Protein AF-A0A3C1HT87-F1 (afdb_monomer_lite)

Foldseek 3Di:
DVVVVVVVVVVVVVVVVVVVVVVVVVVVVVVVQVVVVVVVVVLQVLLQVQLPDLFDDCPPPSNVVSCVVPVVFVKDKDQPQAAFQQVLPDVLLCPQVLNVVQQPPPQFDDPARGGHPPRPDDDDDDDDDDAALAAAGGALLPDDLSRLLSLCVSLVQDPQLSVQQSVCSVVHQDGLVSNCVSSVHDSPDVSVSNHGRYRQWMWIWGHDPQKIKIWIWGFHAPDNHDNRTPGTHTPDIDMDGDDDD

pLDDT: mean 77.19, std 17.02, range [28.03, 96.94]

Structure (mmCIF, N/CA/C/O backbone):
data_AF-A0A3C1HT87-F1
#
_entry.id   AF-A0A3C1HT87-F1
#
loop_
_atom_site.group_PDB
_atom_site.id
_atom_site.type_symbol
_atom_site.label_atom_id
_atom_site.label_alt_id
_atom_site.label_comp_id
_atom_site.label_asym_id
_atom_site.label_entity_id
_atom_site.label_seq_id
_atom_site.pdbx_PDB_ins_code
_atom_site.Cartn_x
_atom_site.Cartn_y
_atom_site.Cartn_z
_atom_site.occupancy
_atom_site.B_iso_or_equiv
_atom_site.auth_seq_id
_atom_site.auth_comp_id
_atom_site.auth_asym_id
_atom_site.auth_atom_id
_atom_site.pdbx_PDB_model_num
ATOM 1 N N . MET A 1 1 ? 52.703 -12.576 -46.301 1.00 71.62 1 MET A N 1
ATOM 2 C CA . MET A 1 1 ? 52.410 -11.214 -45.794 1.00 71.62 1 MET A CA 1
ATOM 3 C C . MET A 1 1 ? 50.943 -10.823 -46.014 1.00 71.62 1 MET A C 1
ATOM 5 O O . MET A 1 1 ? 50.271 -10.542 -45.034 1.00 71.62 1 MET A O 1
ATOM 9 N N . LEU A 1 2 ? 50.405 -10.910 -47.241 1.00 83.19 2 LEU A N 1
ATOM 10 C CA . LEU A 1 2 ? 48.994 -10.588 -47.551 1.00 83.19 2 LEU A CA 1
ATOM 11 C C . LEU A 1 2 ? 47.955 -11.389 -46.738 1.00 83.19 2 LEU A C 1
ATOM 13 O O . LEU A 1 2 ? 46.970 -10.824 -46.276 1.00 83.19 2 LEU A O 1
ATOM 17 N N . PHE A 1 3 ? 48.201 -12.679 -46.496 1.00 82.88 3 PHE A N 1
ATOM 18 C CA . PHE A 1 3 ? 47.308 -13.528 -45.695 1.00 82.88 3 PHE A CA 1
ATOM 19 C C . PHE A 1 3 ? 47.175 -13.051 -44.236 1.00 82.88 3 PHE A C 1
ATOM 21 O O . PHE A 1 3 ? 46.065 -12.915 -43.730 1.00 82.88 3 PHE A O 1
ATOM 28 N N . LEU A 1 4 ? 48.293 -12.699 -43.589 1.00 83.12 4 LEU A N 1
ATOM 29 C CA . LEU A 1 4 ? 48.303 -12.155 -42.224 1.00 83.12 4 LEU A CA 1
ATOM 30 C C . LEU A 1 4 ? 47.582 -10.804 -42.146 1.00 83.12 4 LEU A C 1
ATOM 32 O O . LEU A 1 4 ? 46.818 -10.569 -41.215 1.00 83.12 4 LEU A O 1
ATOM 36 N N . ILE A 1 5 ? 47.765 -9.949 -43.157 1.00 87.38 5 ILE A N 1
ATOM 37 C CA . ILE A 1 5 ? 47.044 -8.674 -43.271 1.00 87.38 5 ILE A CA 1
ATOM 38 C C . ILE A 1 5 ? 45.532 -8.925 -43.396 1.00 87.38 5 ILE A C 1
ATOM 40 O O . ILE A 1 5 ? 44.751 -8.262 -42.720 1.00 87.38 5 ILE A O 1
ATOM 44 N N . SER A 1 6 ? 45.102 -9.921 -44.180 1.00 86.81 6 SER A N 1
ATOM 45 C CA . SER A 1 6 ? 43.676 -10.257 -44.325 1.00 86.81 6 SER A CA 1
ATOM 46 C C . SER A 1 6 ? 43.033 -10.761 -43.026 1.00 86.81 6 SER A C 1
ATOM 48 O O . SER A 1 6 ? 41.895 -10.398 -42.724 1.00 86.81 6 SER A O 1
ATOM 50 N N . ILE A 1 7 ? 43.770 -11.536 -42.220 1.00 88.38 7 ILE A N 1
ATOM 51 C CA . ILE A 1 7 ? 43.308 -12.023 -40.912 1.00 88.38 7 ILE A CA 1
ATOM 52 C C . ILE A 1 7 ? 43.171 -10.857 -39.932 1.00 88.38 7 ILE A C 1
ATOM 54 O O . ILE A 1 7 ? 42.164 -10.768 -39.235 1.00 88.38 7 ILE A O 1
ATOM 58 N N . LEU A 1 8 ? 44.146 -9.943 -39.910 1.00 88.38 8 LEU A N 1
ATOM 59 C CA . LEU A 1 8 ? 44.111 -8.749 -39.061 1.00 88.38 8 LEU A CA 1
ATOM 60 C C . LEU A 1 8 ? 42.962 -7.805 -39.437 1.00 88.38 8 LEU A C 1
ATOM 62 O O . LEU A 1 8 ? 42.271 -7.294 -38.561 1.00 88.38 8 LEU A O 1
ATOM 66 N N . ILE A 1 9 ? 42.711 -7.600 -40.733 1.00 89.25 9 ILE A N 1
ATOM 67 C CA . ILE A 1 9 ? 41.568 -6.799 -41.194 1.00 89.25 9 ILE A CA 1
ATOM 68 C C . ILE A 1 9 ? 40.256 -7.481 -40.794 1.00 89.25 9 ILE A C 1
ATOM 70 O O . ILE A 1 9 ? 39.367 -6.831 -40.247 1.00 89.25 9 ILE A O 1
ATOM 74 N N . SER A 1 10 ? 40.147 -8.796 -40.997 1.00 88.19 10 SER A N 1
ATOM 75 C CA . SER A 1 10 ? 38.944 -9.553 -40.638 1.00 88.19 10 SER A CA 1
ATOM 76 C C . SER A 1 10 ? 38.668 -9.500 -39.134 1.00 88.19 10 SER A C 1
ATOM 78 O O . SER A 1 10 ? 37.534 -9.243 -38.734 1.00 88.19 10 SER A O 1
ATOM 80 N N . SER A 1 11 ? 39.688 -9.669 -38.286 1.00 87.69 11 SER A N 1
ATOM 81 C CA . SER A 1 11 ? 39.533 -9.588 -36.830 1.00 87.69 11 SER A CA 1
ATOM 82 C C . SER A 1 11 ? 39.126 -8.184 -36.370 1.00 87.69 11 SER A C 1
ATOM 84 O O . SER A 1 11 ? 38.213 -8.055 -35.555 1.00 87.69 11 SER A O 1
ATOM 86 N N . LEU A 1 12 ? 39.700 -7.126 -36.951 1.00 88.81 12 LEU A N 1
ATOM 87 C CA . LEU A 1 12 ? 39.294 -5.738 -36.697 1.00 88.81 12 LEU A CA 1
ATOM 88 C C . LEU A 1 12 ? 37.844 -5.467 -37.121 1.00 88.81 12 LEU A C 1
ATOM 90 O O . LEU A 1 12 ? 37.105 -4.791 -36.397 1.00 88.81 12 LEU A O 1
ATOM 94 N N . CYS A 1 13 ? 37.406 -6.019 -38.256 1.00 89.69 13 CYS A N 1
ATOM 95 C CA . CYS A 1 13 ? 36.015 -5.945 -38.697 1.00 89.69 13 CYS A CA 1
ATOM 96 C C . CYS A 1 13 ? 35.073 -6.685 -37.735 1.00 89.69 13 CYS A C 1
ATOM 98 O O . CYS A 1 13 ? 34.031 -6.136 -37.376 1.00 89.69 13 CYS A O 1
ATOM 100 N N . PHE A 1 14 ? 35.445 -7.880 -37.260 1.00 89.38 14 PHE A N 1
ATOM 101 C CA . PHE A 1 14 ? 34.671 -8.629 -36.261 1.00 89.38 14 PHE A CA 1
ATOM 102 C C . PHE A 1 14 ? 34.571 -7.892 -34.924 1.00 89.38 14 PHE A C 1
ATOM 104 O O . PHE A 1 14 ? 33.483 -7.827 -34.345 1.00 89.38 14 PHE A O 1
ATOM 111 N N . ILE A 1 15 ? 35.666 -7.293 -34.446 1.00 90.88 15 ILE A N 1
ATOM 112 C CA . ILE A 1 15 ? 35.672 -6.480 -33.222 1.00 90.88 15 ILE A CA 1
ATOM 113 C C . ILE A 1 15 ? 34.759 -5.267 -33.410 1.00 90.88 15 ILE A C 1
ATOM 115 O O . ILE A 1 15 ? 33.874 -5.031 -32.591 1.00 90.88 15 ILE A O 1
ATOM 119 N N . SER A 1 16 ? 34.900 -4.545 -34.521 1.00 86.94 16 SER A N 1
ATOM 120 C CA . SER A 1 16 ? 34.090 -3.360 -34.825 1.00 86.94 16 SER A CA 1
ATOM 121 C C . SER A 1 16 ? 32.598 -3.691 -34.950 1.00 86.94 16 SER A C 1
ATOM 123 O O . SER A 1 16 ? 31.750 -2.969 -34.419 1.00 86.94 16 SER A O 1
ATOM 125 N N . PHE A 1 17 ? 32.256 -4.810 -35.594 1.00 90.31 17 PHE A N 1
ATOM 126 C CA . PHE A 1 17 ? 30.884 -5.310 -35.674 1.00 90.31 17 PHE A CA 1
ATOM 127 C C . PHE A 1 17 ? 30.334 -5.680 -34.291 1.00 90.31 17 PHE A C 1
ATOM 129 O O . PHE A 1 17 ? 29.221 -5.279 -33.943 1.00 90.31 17 PHE A O 1
ATOM 136 N N . SER A 1 18 ? 31.125 -6.384 -33.480 1.00 88.06 18 SER A N 1
ATOM 137 C CA . SER A 1 18 ? 30.745 -6.788 -32.123 1.00 88.06 18 SER A CA 1
ATOM 138 C C . SER A 1 18 ? 30.529 -5.578 -31.213 1.00 88.06 18 SER A C 1
ATOM 140 O O . SER A 1 18 ? 29.501 -5.499 -30.543 1.00 88.06 18 SER A O 1
ATOM 142 N N . VAL A 1 19 ? 31.421 -4.582 -31.263 1.00 89.19 19 VAL A N 1
ATOM 143 C CA . VAL A 1 19 ? 31.292 -3.311 -30.530 1.00 89.19 19 VAL A CA 1
ATOM 144 C C . VAL A 1 19 ? 30.052 -2.543 -30.983 1.00 89.19 19 VAL A C 1
ATOM 146 O O . VAL A 1 19 ? 29.293 -2.048 -30.152 1.00 89.19 19 VAL A O 1
ATOM 149 N N . ARG A 1 20 ? 29.780 -2.473 -32.293 1.00 88.75 20 ARG A N 1
ATOM 150 C CA . ARG A 1 20 ? 28.564 -1.827 -32.808 1.00 88.75 20 ARG A CA 1
ATOM 151 C C . ARG A 1 20 ? 27.303 -2.534 -32.312 1.00 88.75 20 ARG A C 1
ATOM 153 O O . ARG A 1 20 ? 26.379 -1.862 -31.856 1.00 88.75 20 ARG A O 1
ATOM 160 N N . LYS A 1 21 ? 27.265 -3.868 -32.367 1.00 89.31 21 LYS A N 1
ATOM 161 C CA . LYS A 1 21 ? 26.136 -4.673 -31.879 1.00 89.31 21 LYS A CA 1
ATOM 162 C C . LYS A 1 21 ? 25.933 -4.487 -30.373 1.00 89.31 21 LYS A C 1
ATOM 164 O O . LYS A 1 21 ? 24.800 -4.278 -29.941 1.00 89.31 21 LYS A O 1
ATOM 169 N N . PHE A 1 22 ? 27.017 -4.489 -29.600 1.00 87.00 22 PHE A N 1
ATOM 170 C CA . PHE A 1 22 ? 27.001 -4.213 -28.165 1.00 87.00 22 PHE A CA 1
ATOM 171 C C . PHE A 1 22 ? 26.448 -2.813 -27.869 1.00 87.00 22 PHE A C 1
ATOM 173 O O . PHE A 1 22 ? 25.474 -2.689 -27.135 1.00 87.00 22 PHE A O 1
ATOM 180 N N . ASN A 1 23 ? 26.964 -1.773 -28.529 1.00 86.69 23 ASN A N 1
ATOM 181 C CA . ASN A 1 23 ? 26.499 -0.395 -28.351 1.00 86.69 23 ASN A CA 1
ATOM 182 C C . ASN A 1 23 ? 25.015 -0.218 -28.701 1.00 86.69 23 ASN A C 1
ATOM 184 O O . ASN A 1 23 ? 24.289 0.471 -27.986 1.00 86.69 23 ASN A O 1
ATOM 188 N N . VAL A 1 24 ? 24.542 -0.838 -29.788 1.00 88.44 24 VAL A N 1
ATOM 189 C CA . VAL A 1 24 ? 23.115 -0.822 -30.151 1.00 88.44 24 VAL A CA 1
ATOM 190 C C . VAL A 1 24 ? 22.278 -1.521 -29.081 1.00 88.44 24 VAL A C 1
ATOM 192 O O . VAL A 1 24 ? 21.234 -0.997 -28.698 1.00 88.44 24 VAL A O 1
ATOM 195 N N . SER A 1 25 ? 22.737 -2.666 -28.569 1.00 83.50 25 SER A N 1
ATOM 196 C CA . SER A 1 25 ? 22.072 -3.379 -27.475 1.00 83.50 25 SER A CA 1
ATOM 197 C C . SER A 1 25 ? 21.989 -2.513 -26.214 1.00 83.50 25 SER A C 1
ATOM 199 O O . SER A 1 25 ? 20.894 -2.285 -25.706 1.00 83.50 25 SER A O 1
ATOM 201 N N . CYS A 1 26 ? 23.103 -1.926 -25.767 1.00 83.62 26 CYS A N 1
ATOM 202 C CA . CYS A 1 26 ? 23.136 -1.034 -24.605 1.00 83.62 26 CYS A CA 1
ATOM 203 C C . CYS A 1 26 ? 22.208 0.176 -24.770 1.00 83.62 26 CYS A C 1
ATOM 205 O O . CYS A 1 26 ? 21.475 0.514 -23.842 1.00 83.62 26 CYS A O 1
ATOM 207 N N . LYS A 1 27 ? 22.179 0.801 -25.957 1.00 87.69 27 LYS A N 1
ATOM 208 C CA . LYS A 1 27 ? 21.258 1.912 -26.248 1.00 87.69 27 LYS A CA 1
ATOM 209 C C . LYS A 1 27 ? 19.795 1.484 -26.156 1.00 87.69 27 LYS A C 1
ATOM 211 O O . LYS A 1 27 ? 19.008 2.188 -25.531 1.00 87.69 27 LYS A O 1
ATOM 216 N N . LYS A 1 28 ? 19.438 0.325 -26.722 1.00 84.38 28 LYS A N 1
ATOM 217 C CA . LYS A 1 28 ? 18.078 -0.228 -26.614 1.00 84.38 28 LYS A CA 1
ATOM 218 C C . LYS A 1 28 ? 17.691 -0.491 -25.158 1.00 84.38 28 LYS A C 1
ATOM 220 O O . LYS A 1 28 ? 16.617 -0.076 -24.743 1.00 84.38 28 LYS A O 1
ATOM 225 N N . GLN A 1 29 ? 18.576 -1.109 -24.374 1.00 84.44 29 GLN A N 1
ATOM 226 C CA . GLN A 1 29 ? 18.316 -1.388 -22.957 1.00 84.44 29 GLN A CA 1
ATOM 227 C C . GLN A 1 29 ? 18.151 -0.105 -22.132 1.00 84.44 29 GLN A C 1
ATOM 229 O O . GLN A 1 29 ? 17.247 -0.020 -21.305 1.00 84.44 29 GLN A O 1
ATOM 234 N N . SER A 1 30 ? 19.003 0.897 -22.363 1.00 85.38 30 SER A N 1
ATOM 235 C CA . SER A 1 30 ? 18.906 2.196 -21.689 1.00 85.38 30 SER A CA 1
ATOM 236 C C . SER A 1 30 ? 17.594 2.908 -22.033 1.00 85.38 30 SER A C 1
ATOM 238 O O . SER A 1 30 ? 16.886 3.367 -21.141 1.00 85.38 30 SER A O 1
ATOM 240 N N . SER A 1 31 ? 17.214 2.908 -23.316 1.00 87.06 31 SER A N 1
ATOM 241 C CA . SER A 1 31 ? 15.950 3.489 -23.779 1.00 87.06 31 SER A CA 1
ATOM 242 C C . SER A 1 31 ? 14.728 2.795 -23.171 1.00 87.06 31 SER A C 1
ATOM 244 O O . SER A 1 31 ? 13.788 3.477 -22.772 1.00 87.06 31 SER A O 1
ATOM 246 N N . ALA A 1 32 ? 14.736 1.462 -23.075 1.00 86.69 32 ALA A N 1
ATOM 247 C CA . ALA A 1 32 ? 13.645 0.701 -22.464 1.00 86.69 32 ALA A CA 1
ATOM 248 C C . ALA A 1 32 ? 13.497 1.027 -20.969 1.00 86.69 32 ALA A C 1
ATOM 250 O O . ALA A 1 32 ? 12.398 1.326 -20.506 1.00 86.69 32 ALA A O 1
ATOM 251 N N . LYS A 1 33 ? 14.615 1.065 -20.228 1.00 88.56 33 LYS A N 1
ATOM 252 C CA . LYS A 1 33 ? 14.622 1.462 -18.811 1.00 88.56 33 LYS A CA 1
ATOM 253 C C . LYS A 1 33 ? 14.111 2.888 -18.605 1.00 88.56 33 LYS A C 1
ATOM 255 O O . LYS A 1 33 ? 13.321 3.115 -17.696 1.00 88.56 33 LYS A O 1
ATOM 260 N N . ALA A 1 34 ? 14.543 3.834 -19.440 1.00 89.88 34 ALA A N 1
ATOM 261 C CA . ALA A 1 34 ? 14.099 5.223 -19.359 1.00 89.88 34 ALA A CA 1
ATOM 262 C C . ALA A 1 34 ? 12.590 5.358 -19.621 1.00 89.88 34 ALA A C 1
ATOM 264 O O . ALA A 1 34 ? 11.903 6.047 -18.872 1.00 89.88 34 ALA A O 1
ATOM 265 N N . SER A 1 35 ? 12.069 4.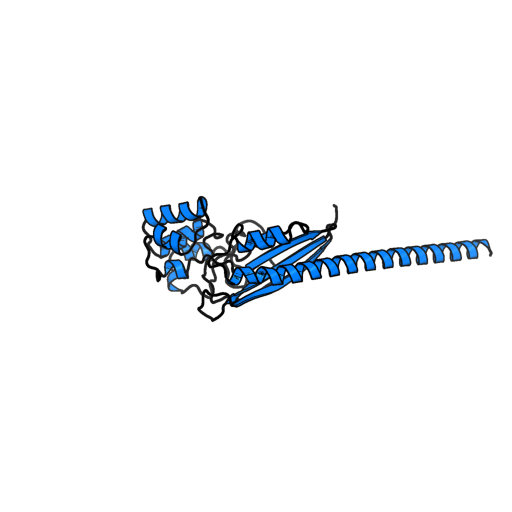651 -20.629 1.00 91.00 35 SER A N 1
ATOM 266 C CA . SER A 1 35 ? 10.635 4.641 -20.936 1.00 91.00 35 SER A CA 1
ATOM 267 C C . SER A 1 35 ? 9.803 4.051 -19.793 1.00 91.00 35 SER A C 1
ATOM 269 O O . SER A 1 35 ? 8.790 4.631 -19.412 1.00 91.00 35 SER A O 1
ATOM 271 N N . LEU A 1 36 ? 10.250 2.946 -19.190 1.00 92.00 36 LEU A N 1
ATOM 272 C CA . LEU A 1 36 ? 9.574 2.357 -18.031 1.00 92.00 36 LEU A CA 1
ATOM 273 C C . LEU A 1 36 ? 9.611 3.255 -16.799 1.00 92.00 36 LEU A C 1
ATOM 275 O O . LEU A 1 36 ? 8.604 3.374 -16.108 1.00 92.00 36 LEU A O 1
ATOM 279 N N . LEU A 1 37 ? 10.741 3.915 -16.538 1.00 92.62 37 LEU A N 1
ATOM 280 C CA . LEU A 1 37 ? 10.841 4.883 -15.448 1.00 92.62 37 LEU A CA 1
ATOM 281 C C . LEU A 1 37 ? 9.870 6.051 -15.651 1.00 92.62 37 LEU A C 1
ATOM 283 O O . LEU A 1 37 ? 9.250 6.505 -14.695 1.00 92.62 37 LEU A O 1
ATOM 287 N N . GLU A 1 38 ? 9.716 6.531 -16.884 1.00 94.38 38 GLU A N 1
ATOM 288 C CA . GLU A 1 38 ? 8.758 7.589 -17.196 1.00 94.38 38 GLU A CA 1
ATOM 289 C C . GLU A 1 38 ? 7.318 7.153 -16.902 1.00 94.38 38 GLU A C 1
ATOM 291 O O . GLU A 1 38 ? 6.561 7.906 -16.289 1.00 94.38 38 GLU A O 1
ATOM 296 N N . VAL A 1 39 ? 6.948 5.933 -17.299 1.00 95.19 39 VAL A N 1
ATOM 297 C CA . VAL A 1 39 ? 5.631 5.355 -16.999 1.00 95.19 39 VAL A CA 1
ATOM 298 C C . VAL A 1 39 ? 5.433 5.217 -15.493 1.00 95.19 39 VAL A C 1
ATOM 300 O O . VAL A 1 39 ? 4.417 5.674 -14.976 1.00 95.19 39 VAL A O 1
ATOM 303 N N . LEU A 1 40 ? 6.421 4.670 -14.781 1.00 95.38 40 LEU A N 1
ATOM 304 C CA . LEU A 1 40 ? 6.382 4.530 -13.328 1.00 95.38 40 LEU A CA 1
ATOM 305 C C . LEU A 1 40 ? 6.147 5.890 -12.654 1.00 95.38 40 LEU A C 1
ATOM 307 O O . LEU A 1 40 ? 5.205 6.032 -11.886 1.00 95.38 40 LEU A O 1
ATOM 311 N N . CYS A 1 41 ? 6.898 6.927 -13.034 1.00 95.44 41 CYS A N 1
ATOM 312 C CA . CYS A 1 41 ? 6.709 8.293 -12.534 1.00 95.44 41 CYS A CA 1
ATOM 313 C C . CYS A 1 41 ? 5.308 8.866 -12.816 1.00 95.44 41 CYS A C 1
ATOM 315 O O . CYS A 1 41 ? 4.824 9.712 -12.064 1.00 95.44 41 CYS A O 1
ATOM 317 N N . ARG A 1 42 ? 4.651 8.466 -13.912 1.00 96.94 42 ARG A N 1
ATOM 318 C CA . ARG A 1 42 ? 3.268 8.879 -14.204 1.00 96.94 42 ARG A CA 1
ATOM 319 C C . ARG A 1 42 ? 2.267 8.134 -13.321 1.00 96.94 42 ARG A C 1
ATOM 321 O O . ARG A 1 42 ? 1.359 8.774 -12.802 1.00 96.94 42 ARG A O 1
ATOM 328 N N . ILE A 1 43 ? 2.473 6.839 -13.090 1.00 96.81 43 ILE A N 1
ATOM 329 C CA . ILE A 1 43 ? 1.661 6.049 -12.153 1.00 96.81 43 ILE A CA 1
ATOM 330 C C . ILE A 1 43 ? 1.764 6.636 -10.745 1.00 96.81 43 ILE A C 1
ATOM 332 O O . ILE A 1 43 ? 0.748 6.860 -10.103 1.00 96.81 43 ILE A O 1
ATOM 336 N N . GLU A 1 44 ? 2.966 6.988 -10.287 1.00 95.56 44 GLU A N 1
ATOM 337 C CA . GLU A 1 44 ? 3.190 7.619 -8.977 1.00 95.56 44 GLU A CA 1
ATOM 338 C C . GLU A 1 44 ? 2.434 8.949 -8.801 1.00 95.56 44 GLU A C 1
ATOM 340 O O . GLU A 1 44 ? 2.015 9.292 -7.692 1.00 95.56 44 GLU A O 1
ATOM 345 N N . LYS A 1 45 ? 2.227 9.702 -9.889 1.00 96.50 45 LYS A N 1
ATOM 346 C CA . LYS A 1 45 ? 1.375 10.901 -9.874 1.00 96.50 45 LYS A CA 1
ATOM 347 C C . LYS A 1 45 ? -0.103 10.543 -9.769 1.00 96.50 45 LYS A C 1
ATOM 349 O O . LYS A 1 45 ? -0.829 11.210 -9.041 1.00 96.50 45 LYS A O 1
ATOM 354 N N . ASP A 1 46 ? -0.545 9.497 -10.459 1.00 95.94 46 ASP A N 1
ATOM 355 C CA . ASP A 1 46 ? -1.931 9.035 -10.363 1.00 95.94 46 ASP A CA 1
ATOM 356 C C . ASP A 1 46 ? -2.240 8.415 -8.991 1.00 95.94 46 ASP A C 1
ATOM 358 O O . ASP A 1 46 ? -3.354 8.576 -8.502 1.00 95.94 46 ASP A O 1
ATOM 362 N N . MET A 1 47 ? -1.251 7.817 -8.312 1.00 94.81 47 MET A N 1
ATOM 363 C CA . MET A 1 47 ? -1.373 7.324 -6.929 1.00 94.81 47 MET A CA 1
ATOM 364 C C . MET A 1 47 ? -1.796 8.415 -5.936 1.00 94.81 47 MET A C 1
ATOM 366 O O . MET A 1 47 ? -2.358 8.094 -4.892 1.00 94.81 47 MET A O 1
ATOM 370 N N . GLN A 1 48 ? -1.600 9.702 -6.256 1.00 94.81 48 GLN A N 1
ATOM 371 C CA . GLN A 1 48 ? -2.077 10.793 -5.402 1.00 94.81 48 GLN A CA 1
ATOM 372 C C . GLN A 1 48 ? -3.597 10.806 -5.242 1.00 94.81 48 GLN A C 1
ATOM 374 O O . GLN A 1 48 ? -4.077 11.381 -4.274 1.00 94.81 48 GLN A O 1
ATOM 379 N N . VAL A 1 49 ? -4.361 10.174 -6.141 1.00 93.00 49 VAL A N 1
ATOM 380 C CA . VAL A 1 49 ? -5.822 10.068 -6.001 1.00 93.00 49 VAL A CA 1
ATOM 381 C C . VAL A 1 49 ? -6.228 9.332 -4.720 1.00 93.00 49 VAL A C 1
ATOM 383 O O . VAL A 1 49 ? -7.252 9.661 -4.130 1.00 93.00 49 VAL A O 1
ATOM 386 N N . LEU A 1 50 ? -5.396 8.400 -4.235 1.00 91.31 50 LEU A N 1
ATOM 387 C CA . LEU A 1 50 ? -5.688 7.587 -3.051 1.00 91.31 50 LEU A CA 1
ATOM 388 C C . LEU A 1 50 ? -5.726 8.407 -1.758 1.00 91.31 50 LEU A C 1
ATOM 390 O O . LEU A 1 50 ? -6.266 7.943 -0.755 1.00 91.31 50 LEU A O 1
ATOM 394 N N . LYS A 1 51 ? -5.178 9.630 -1.753 1.00 89.25 51 LYS A N 1
ATOM 395 C CA . LYS A 1 51 ? -5.203 10.496 -0.565 1.00 89.25 51 LYS A CA 1
ATOM 396 C C . LYS A 1 51 ? -6.622 10.949 -0.210 1.00 89.25 51 LYS A C 1
ATOM 398 O O . LYS A 1 51 ? -6.908 11.150 0.962 1.00 89.25 51 LYS A O 1
ATOM 403 N N . GLU A 1 52 ? -7.485 11.073 -1.219 1.00 85.88 52 GLU A N 1
ATOM 404 C CA . GLU A 1 52 ? -8.872 11.532 -1.077 1.00 85.88 52 GLU A CA 1
ATOM 405 C C . GLU A 1 52 ? -9.823 10.390 -0.688 1.00 85.88 52 GLU A C 1
ATOM 407 O O . GLU A 1 52 ? -10.920 10.634 -0.186 1.00 85.88 52 GLU A O 1
ATOM 412 N N . ASP A 1 53 ? -9.418 9.134 -0.901 1.00 83.88 53 ASP A N 1
ATOM 413 C CA . ASP A 1 53 ? -10.196 7.983 -0.448 1.00 83.88 53 ASP A CA 1
ATOM 414 C C . ASP A 1 53 ? -10.193 7.955 1.088 1.00 83.88 53 ASP A C 1
ATOM 416 O O . ASP A 1 53 ? -9.166 8.189 1.710 1.00 83.88 53 ASP A O 1
ATOM 420 N N . LEU A 1 54 ? -11.308 7.637 1.745 1.00 74.19 54 LEU A N 1
ATOM 421 C CA . LEU A 1 54 ? -11.305 7.439 3.206 1.00 74.19 54 LEU A CA 1
ATOM 422 C C . LEU A 1 54 ? -10.708 6.080 3.595 1.00 74.19 54 LEU A C 1
ATOM 424 O O . LEU A 1 54 ? -10.154 5.917 4.681 1.00 74.19 54 LEU A O 1
ATOM 428 N N . CYS A 1 55 ? -10.808 5.106 2.692 1.00 77.25 55 CYS A N 1
ATOM 429 C CA . CYS A 1 55 ? -10.275 3.760 2.842 1.00 77.25 55 CYS A CA 1
ATOM 430 C C . CYS A 1 55 ? -9.682 3.340 1.499 1.00 77.25 55 CYS A C 1
ATOM 432 O O . CYS A 1 55 ? -10.386 3.351 0.489 1.00 77.25 55 CYS A O 1
ATOM 434 N N . ASP A 1 56 ? -8.401 2.988 1.478 1.00 79.81 56 ASP A N 1
ATOM 435 C CA . ASP A 1 56 ? -7.737 2.463 0.292 1.00 79.81 56 ASP A CA 1
ATOM 436 C C . ASP A 1 56 ? -7.375 0.994 0.511 1.00 79.81 56 ASP A C 1
ATOM 438 O O . ASP A 1 56 ? -6.831 0.570 1.527 1.00 79.81 56 ASP A O 1
ATOM 442 N N . TYR A 1 57 ? -7.769 0.191 -0.464 1.00 81.44 57 TYR A N 1
ATOM 443 C CA . TYR A 1 57 ? -7.490 -1.228 -0.534 1.00 81.44 57 TYR A CA 1
ATOM 444 C C . TYR A 1 57 ? -7.574 -1.649 -1.996 1.00 81.44 57 TYR A C 1
ATOM 446 O O . TYR A 1 57 ? -8.000 -0.904 -2.870 1.00 81.44 57 TYR A O 1
ATOM 454 N N . GLU A 1 58 ? -7.170 -2.871 -2.270 1.00 80.69 58 GLU A N 1
ATOM 455 C CA . GLU A 1 58 ? -7.117 -3.460 -3.587 1.00 80.69 58 GLU A CA 1
ATOM 456 C C . GLU A 1 58 ? -8.543 -3.770 -4.023 1.00 80.69 58 GLU A C 1
ATOM 458 O O . GLU A 1 58 ? -9.211 -4.605 -3.407 1.00 80.69 58 GLU A O 1
ATOM 463 N N . GLY A 1 59 ? -8.996 -3.062 -5.058 1.00 80.38 59 GLY A N 1
ATOM 464 C CA . GLY A 1 59 ? -10.397 -3.046 -5.478 1.00 80.38 59 GLY A CA 1
ATOM 465 C C . GLY A 1 59 ? -11.167 -1.821 -4.974 1.00 80.38 59 GLY A C 1
ATOM 466 O O . GLY A 1 59 ? -12.354 -1.697 -5.244 1.00 80.38 59 GLY A O 1
ATOM 467 N N . SER A 1 60 ? -10.532 -0.897 -4.241 1.00 86.31 60 SER A N 1
ATOM 468 C CA . SER A 1 60 ? -11.137 0.413 -3.995 1.00 86.31 60 SER A CA 1
ATOM 469 C C . SER A 1 60 ? -11.235 1.198 -5.302 1.00 86.31 60 SER A C 1
ATOM 471 O O . SER A 1 60 ? -10.411 1.037 -6.202 1.00 86.31 60 SER A O 1
ATOM 473 N N . ARG A 1 61 ? -12.195 2.123 -5.384 1.00 88.94 61 ARG A N 1
ATOM 474 C CA . ARG A 1 61 ? -12.396 2.976 -6.566 1.00 88.94 61 ARG A CA 1
ATOM 475 C C . ARG A 1 61 ? -11.101 3.643 -7.048 1.00 88.94 61 ARG A C 1
ATOM 477 O O . ARG A 1 61 ? -10.853 3.687 -8.252 1.00 88.94 61 ARG A O 1
ATOM 484 N N . GLY A 1 62 ? -10.288 4.166 -6.128 1.00 90.50 62 GLY A N 1
ATOM 485 C CA . GLY A 1 62 ? -9.008 4.780 -6.461 1.00 90.50 62 GLY A CA 1
ATOM 486 C C . GLY A 1 62 ? -8.007 3.782 -7.045 1.00 90.50 62 GLY A C 1
ATOM 487 O O . GLY A 1 62 ? -7.385 4.071 -8.066 1.00 90.50 62 GLY A O 1
ATOM 488 N N . THR A 1 63 ? -7.876 2.586 -6.461 1.00 91.81 63 THR A N 1
ATOM 489 C CA . THR A 1 63 ? -6.936 1.572 -6.971 1.00 91.81 63 THR A CA 1
ATOM 490 C C . THR A 1 63 ? -7.399 0.956 -8.292 1.00 91.81 63 THR A C 1
ATOM 492 O O . THR A 1 63 ? -6.567 0.738 -9.172 1.00 91.81 63 THR A O 1
ATOM 495 N N . GLU A 1 64 ? -8.704 0.741 -8.478 1.00 92.19 64 GLU A N 1
ATOM 496 C CA . GLU A 1 64 ? -9.289 0.281 -9.745 1.00 92.19 64 GLU A CA 1
ATOM 497 C C . GLU A 1 64 ? -9.080 1.300 -10.861 1.00 92.19 64 GLU A C 1
ATOM 499 O O . GLU A 1 64 ? -8.610 0.938 -11.935 1.00 92.19 64 GLU A O 1
ATOM 504 N N . TYR A 1 65 ? -9.314 2.587 -10.588 1.00 93.69 65 TYR A N 1
ATOM 505 C CA . TYR A 1 65 ? -9.047 3.657 -11.549 1.00 93.69 65 TYR A CA 1
ATOM 506 C C . TYR A 1 65 ? -7.592 3.643 -12.048 1.00 93.69 65 TYR A C 1
ATOM 508 O O . TYR A 1 65 ? -7.342 3.767 -13.249 1.00 93.69 65 TYR A O 1
ATOM 516 N N . ILE A 1 66 ? -6.623 3.468 -11.143 1.00 95.12 66 ILE A N 1
ATOM 517 C CA . ILE A 1 66 ? -5.202 3.406 -11.510 1.00 95.12 66 ILE A CA 1
ATOM 518 C C . ILE A 1 66 ? -4.919 2.124 -12.310 1.00 95.12 66 ILE A C 1
ATOM 520 O O . ILE A 1 66 ? -4.285 2.197 -13.366 1.00 95.12 66 ILE A O 1
ATOM 524 N N . LYS A 1 67 ? -5.410 0.960 -11.858 1.00 94.56 67 LYS A N 1
ATOM 525 C CA . LYS A 1 67 ? -5.252 -0.324 -12.567 1.00 94.56 67 LYS A CA 1
ATOM 526 C C . LYS A 1 67 ? -5.814 -0.265 -13.988 1.00 94.56 67 LYS A C 1
ATOM 528 O O . LYS A 1 67 ? -5.115 -0.635 -14.931 1.00 94.56 67 LYS A O 1
ATOM 533 N N . ASP A 1 68 ? -7.014 0.278 -14.162 1.00 94.50 68 ASP A N 1
ATOM 534 C CA . ASP A 1 68 ? -7.664 0.411 -15.467 1.00 94.50 68 ASP A CA 1
ATOM 535 C C . ASP A 1 68 ? -6.901 1.346 -16.405 1.00 94.50 68 ASP A C 1
ATOM 537 O O . ASP A 1 68 ? -6.710 1.034 -17.587 1.00 94.50 68 ASP A O 1
ATOM 541 N N . ARG A 1 69 ? -6.422 2.480 -15.882 1.00 95.88 69 ARG A N 1
ATOM 542 C CA . ARG A 1 69 ? -5.665 3.468 -16.658 1.00 95.88 69 ARG A CA 1
ATOM 543 C C . ARG A 1 69 ? -4.336 2.921 -17.175 1.00 95.88 69 ARG A C 1
ATOM 545 O O . ARG A 1 69 ? -3.914 3.296 -18.268 1.00 95.88 69 ARG A O 1
ATOM 552 N N . TRP A 1 70 ? -3.696 2.031 -16.419 1.00 95.56 70 TRP A N 1
ATOM 553 C CA . TRP A 1 70 ? -2.364 1.496 -16.718 1.00 95.56 70 TRP A CA 1
ATOM 554 C C . TRP A 1 70 ? -2.367 0.001 -17.067 1.00 95.56 70 TRP A C 1
ATOM 556 O O . TRP A 1 70 ? -1.319 -0.647 -17.036 1.00 95.56 70 TRP A O 1
ATOM 566 N N . LYS A 1 71 ? -3.522 -0.546 -17.467 1.00 91.75 71 LYS A N 1
ATOM 567 C CA . LYS A 1 71 ? -3.705 -1.973 -17.787 1.00 91.75 71 LYS A CA 1
ATOM 568 C C . LYS A 1 71 ? -2.739 -2.518 -18.843 1.00 91.75 71 LYS A C 1
ATOM 570 O O . LYS A 1 71 ? -2.400 -3.696 -18.815 1.00 91.75 71 LYS A O 1
ATOM 575 N N . GLU A 1 72 ? -2.264 -1.668 -19.756 1.00 91.94 72 GLU A N 1
ATOM 576 C CA . GLU A 1 72 ? -1.306 -2.057 -20.801 1.00 91.94 72 GLU A CA 1
ATOM 577 C C . GLU A 1 72 ? 0.090 -2.419 -20.255 1.00 91.94 72 GLU A C 1
ATOM 579 O O . GLU A 1 72 ? 0.882 -3.032 -20.966 1.00 91.94 72 GLU A O 1
ATOM 584 N N . TYR A 1 73 ? 0.388 -2.070 -18.997 1.00 92.31 73 TYR A N 1
ATOM 585 C CA . TYR A 1 73 ? 1.660 -2.353 -18.322 1.00 92.31 73 TYR A CA 1
ATOM 586 C C . TYR A 1 73 ? 1.563 -3.488 -17.297 1.00 92.31 73 TYR A C 1
ATOM 588 O O . TYR A 1 73 ? 2.453 -3.612 -16.457 1.00 92.31 73 TYR A O 1
ATOM 596 N N . SER A 1 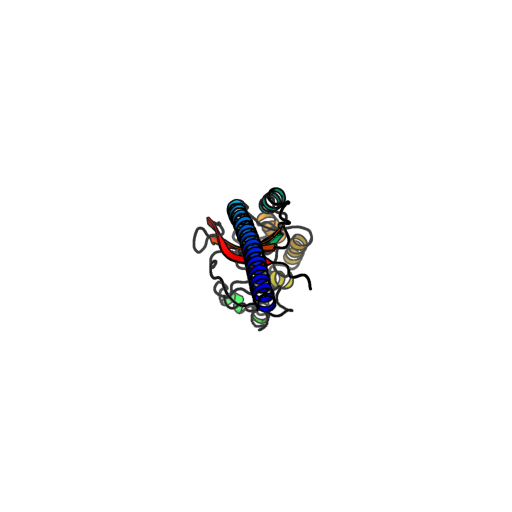74 ? 0.488 -4.289 -17.327 1.00 90.31 74 SER A N 1
ATOM 597 C CA . SER A 1 74 ? 0.238 -5.355 -16.338 1.00 90.31 74 SER A CA 1
ATOM 598 C C . SER A 1 74 ? 0.439 -4.855 -14.900 1.00 90.31 74 SER A C 1
ATOM 600 O O . SER A 1 74 ? 1.194 -5.442 -14.130 1.00 90.31 74 SER A O 1
ATOM 602 N N . LEU A 1 75 ? -0.154 -3.699 -14.586 1.00 94.25 75 LEU A N 1
ATOM 603 C CA . LEU A 1 75 ? 0.035 -3.031 -13.304 1.00 94.25 75 LEU A CA 1
ATOM 604 C C . LEU A 1 75 ? -0.520 -3.878 -12.151 1.00 94.25 75 LEU A C 1
ATOM 606 O O . LEU A 1 75 ? -1.708 -4.201 -12.113 1.00 94.25 75 LEU A O 1
ATOM 610 N N . GLU A 1 76 ? 0.323 -4.112 -11.155 1.00 92.69 76 GLU A N 1
ATOM 611 C CA . GLU A 1 76 ? -0.043 -4.659 -9.858 1.00 92.69 76 GLU A CA 1
ATOM 612 C C . GLU A 1 76 ? 0.119 -3.583 -8.778 1.00 92.69 76 GLU A C 1
ATOM 614 O O . GLU A 1 76 ? 1.117 -2.859 -8.725 1.00 92.69 76 GLU A O 1
ATOM 619 N N . LEU A 1 77 ? -0.883 -3.485 -7.904 1.00 91.50 77 LEU A N 1
ATOM 620 C CA . LEU A 1 77 ? -0.861 -2.640 -6.714 1.00 91.50 77 LEU A CA 1
ATOM 621 C C . LEU A 1 77 ? -1.025 -3.549 -5.507 1.00 91.50 77 LEU A C 1
ATOM 623 O O . LEU A 1 77 ? -2.045 -4.224 -5.385 1.00 91.50 77 LEU A O 1
ATOM 627 N N . SER A 1 78 ? -0.040 -3.552 -4.618 1.00 86.44 78 SER A N 1
ATOM 628 C CA . SER A 1 78 ? -0.066 -4.378 -3.412 1.00 86.44 78 SER A CA 1
ATOM 629 C C . SER A 1 78 ? 0.245 -3.553 -2.174 1.00 86.44 78 SER A C 1
ATOM 631 O O . SER A 1 78 ? 1.190 -2.764 -2.182 1.00 86.44 78 SER A O 1
ATOM 633 N N . ASP A 1 79 ? -0.512 -3.777 -1.105 1.00 80.50 79 ASP A N 1
ATOM 634 C CA . ASP A 1 79 ? -0.176 -3.263 0.218 1.00 80.50 79 ASP A CA 1
ATOM 635 C C . ASP A 1 79 ? 1.078 -3.988 0.739 1.00 80.50 79 ASP A C 1
ATOM 637 O O . ASP A 1 79 ? 1.110 -5.223 0.841 1.00 80.50 79 ASP A O 1
ATOM 641 N N . VAL A 1 80 ? 2.120 -3.208 1.030 1.00 72.88 80 VAL A N 1
ATOM 642 C CA . VAL A 1 80 ? 3.364 -3.662 1.669 1.00 72.88 80 VAL A CA 1
ATOM 643 C C . VAL A 1 80 ? 3.588 -2.991 3.027 1.00 72.88 80 VAL A C 1
ATOM 645 O O . VAL A 1 80 ? 4.649 -3.159 3.628 1.00 72.88 80 VAL A O 1
ATOM 648 N N . SER A 1 81 ? 2.590 -2.261 3.533 1.00 66.75 81 SER A N 1
ATOM 649 C CA . SER A 1 81 ? 2.551 -1.787 4.911 1.00 66.75 81 SER A CA 1
ATOM 650 C C . SER A 1 81 ? 2.347 -2.975 5.825 1.00 66.75 81 SER A C 1
ATOM 652 O O . SER A 1 81 ? 1.298 -3.614 5.906 1.00 66.75 81 SER A O 1
ATOM 654 N N . SER A 1 82 ? 3.435 -3.356 6.463 1.00 51.66 82 SER A N 1
ATOM 655 C CA . SER A 1 82 ? 3.474 -4.607 7.164 1.00 51.66 82 SER A CA 1
ATOM 656 C C . SER A 1 82 ? 3.243 -4.393 8.655 1.00 51.66 82 SER A C 1
ATOM 658 O O . SER A 1 82 ? 4.200 -4.235 9.405 1.00 51.66 82 SER A O 1
ATOM 660 N N . GLY A 1 83 ? 1.964 -4.386 9.039 1.00 55.59 83 GLY A N 1
ATOM 661 C CA . GLY A 1 83 ? 1.442 -4.561 10.404 1.00 55.59 83 GLY A CA 1
ATOM 662 C C . GLY A 1 83 ? 1.642 -3.400 11.372 1.00 55.59 83 GLY A C 1
ATOM 663 O O . GLY A 1 83 ? 1.284 -2.308 10.998 1.00 55.59 83 GLY A O 1
ATOM 664 N N . ILE A 1 84 ? 2.061 -3.660 12.619 1.00 56.09 84 ILE A N 1
ATOM 665 C CA . ILE A 1 84 ? 1.977 -2.751 13.790 1.00 56.09 84 ILE A CA 1
ATOM 666 C C . ILE A 1 84 ? 3.238 -1.908 13.957 1.00 56.09 84 ILE A C 1
ATOM 668 O O . ILE A 1 84 ? 4.304 -2.500 14.078 1.00 56.09 84 ILE A O 1
ATOM 672 N N . ASN A 1 85 ? 3.122 -0.580 14.075 1.00 57.28 85 ASN A N 1
ATOM 673 C CA . ASN A 1 85 ? 4.209 0.306 14.521 1.00 57.28 85 ASN A CA 1
ATOM 674 C C . ASN A 1 85 ? 4.429 0.229 16.047 1.00 57.28 85 ASN A C 1
ATOM 676 O O . ASN A 1 85 ? 3.682 0.825 16.821 1.00 57.28 85 ASN A O 1
ATOM 680 N N . VAL A 1 86 ? 5.469 -0.475 16.486 1.00 55.69 86 VAL A N 1
ATOM 681 C CA . VAL A 1 86 ? 5.868 -0.635 17.891 1.00 55.69 86 VAL A CA 1
ATOM 682 C C . VAL A 1 86 ? 6.338 0.669 18.539 1.00 55.69 86 VAL A C 1
ATOM 684 O O . VAL A 1 86 ? 6.186 0.803 19.746 1.00 55.69 86 VAL A O 1
ATOM 687 N N . ASP A 1 87 ? 6.829 1.653 17.775 1.00 53.12 87 ASP A N 1
ATOM 688 C CA . ASP A 1 87 ? 7.254 2.953 18.325 1.00 53.12 87 ASP A CA 1
ATOM 689 C C . ASP A 1 87 ? 6.052 3.843 18.690 1.00 53.12 87 ASP A C 1
ATOM 691 O O . ASP A 1 87 ? 6.176 4.808 19.445 1.00 53.12 87 ASP A O 1
ATOM 695 N N . ARG A 1 88 ? 4.871 3.526 18.146 1.00 53.28 88 ARG A N 1
ATOM 696 C CA . ARG A 1 88 ? 3.585 4.174 18.454 1.00 53.28 88 ARG A CA 1
ATOM 697 C C . ARG A 1 88 ? 2.656 3.294 19.283 1.00 53.28 88 ARG A C 1
ATOM 699 O O . ARG A 1 88 ? 1.576 3.738 19.671 1.00 53.28 88 ARG A O 1
ATOM 706 N N . LEU A 1 89 ? 3.078 2.069 19.579 1.00 58.00 89 LEU A N 1
ATOM 707 C CA . LEU A 1 89 ? 2.368 1.178 20.474 1.00 58.00 89 LEU A CA 1
ATOM 708 C C . LEU A 1 89 ? 2.638 1.632 21.912 1.00 58.00 89 LEU A C 1
ATOM 710 O O . LEU A 1 89 ? 3.730 1.441 22.440 1.00 58.00 89 LEU A O 1
ATOM 714 N N . ASP A 1 90 ? 1.646 2.265 22.541 1.00 56.84 90 ASP A N 1
ATOM 715 C CA . ASP A 1 90 ? 1.721 2.622 23.963 1.00 56.84 90 ASP A CA 1
ATOM 716 C C . ASP A 1 90 ? 2.070 1.363 24.778 1.00 56.84 90 ASP A C 1
ATOM 718 O O . ASP A 1 90 ? 1.472 0.298 24.586 1.00 56.84 90 ASP A O 1
ATOM 722 N N . GLU A 1 91 ? 3.041 1.480 25.691 1.00 61.38 91 GLU A N 1
ATOM 723 C CA . GLU A 1 91 ? 3.523 0.368 26.513 1.00 61.38 91 GLU A CA 1
ATOM 724 C C . GLU A 1 91 ? 2.391 -0.370 27.233 1.00 61.38 91 GLU A C 1
ATOM 726 O O . GLU A 1 91 ? 2.509 -1.569 27.494 1.00 61.38 91 GLU A O 1
ATOM 731 N N . LYS A 1 92 ? 1.283 0.312 27.552 1.00 58.41 92 LYS A N 1
ATOM 732 C CA . LYS A 1 92 ? 0.121 -0.330 28.178 1.00 58.41 92 LYS A CA 1
ATOM 733 C C . LYS A 1 92 ? -0.498 -1.419 27.295 1.00 58.41 92 LYS A C 1
ATOM 735 O O . LYS A 1 92 ? -0.938 -2.427 27.833 1.00 58.41 92 LYS A O 1
ATOM 740 N N . TYR A 1 93 ? -0.465 -1.253 25.970 1.00 54.84 93 TYR A N 1
ATOM 741 C CA . TYR A 1 93 ? -0.957 -2.233 24.999 1.00 54.84 93 TYR A CA 1
ATOM 742 C C . TYR A 1 93 ? 0.098 -3.294 24.673 1.00 54.84 93 TYR A C 1
ATOM 744 O O . TYR A 1 93 ? -0.249 -4.454 24.465 1.00 54.84 93 TYR A O 1
ATOM 752 N N . CYS A 1 94 ? 1.390 -2.936 24.709 1.00 56.56 94 CYS A N 1
ATOM 753 C CA . CYS A 1 94 ? 2.489 -3.909 24.637 1.00 56.56 94 CYS A CA 1
ATOM 754 C C . CYS A 1 94 ? 2.429 -4.944 25.763 1.00 56.56 94 CYS A C 1
ATOM 756 O O . CYS A 1 94 ? 2.892 -6.060 25.572 1.00 56.56 94 CYS A O 1
ATOM 758 N N . ARG A 1 95 ? 1.916 -4.561 26.940 1.00 55.38 95 ARG A N 1
ATOM 759 C CA . ARG A 1 95 ? 1.820 -5.410 28.141 1.00 55.38 95 ARG A CA 1
ATOM 760 C C . ARG A 1 95 ? 0.557 -6.273 28.175 1.00 55.38 95 ARG A C 1
ATOM 762 O O . ARG A 1 95 ? 0.395 -7.082 29.089 1.00 55.38 95 ARG A O 1
ATOM 769 N N . GLU A 1 96 ? -0.347 -6.115 27.210 1.00 56.50 96 GLU A N 1
ATOM 770 C CA . GLU A 1 96 ? -1.481 -7.019 27.070 1.00 56.50 96 GLU A CA 1
ATOM 771 C C . GLU A 1 96 ? -0.994 -8.336 26.446 1.00 56.50 96 GLU A C 1
ATOM 773 O O . GLU A 1 96 ? -0.516 -8.378 25.309 1.00 56.50 96 GLU A O 1
ATOM 778 N N . MET A 1 97 ? -1.086 -9.424 27.224 1.00 48.91 97 MET A N 1
ATOM 779 C CA . MET A 1 97 ? -0.448 -10.723 26.947 1.00 48.91 97 MET A CA 1
ATOM 780 C C . MET A 1 97 ? -0.651 -11.304 25.524 1.00 48.91 97 MET A C 1
ATOM 782 O O . MET A 1 97 ? 0.250 -12.022 25.078 1.00 48.91 97 MET A O 1
ATOM 786 N N . PRO A 1 98 ? -1.752 -11.040 24.776 1.00 58.91 98 PRO A N 1
ATOM 787 C CA . PRO A 1 98 ? -1.881 -11.499 23.388 1.00 58.91 98 PRO A CA 1
ATOM 788 C C . PRO A 1 98 ? -0.943 -10.783 22.398 1.00 58.91 98 PRO A C 1
ATOM 790 O O . PRO A 1 98 ? -0.363 -11.436 21.531 1.00 58.91 98 PRO A O 1
ATOM 793 N N . LEU A 1 99 ? -0.769 -9.462 22.531 1.00 56.28 99 LEU A N 1
ATOM 794 C CA . LEU A 1 99 ? 0.055 -8.637 21.633 1.00 56.28 99 LEU A CA 1
ATOM 795 C C . LEU A 1 99 ? 1.545 -8.802 21.942 1.00 56.28 99 LEU A C 1
ATOM 797 O O . LEU A 1 99 ? 2.352 -8.955 21.028 1.00 56.28 99 LEU A O 1
ATOM 801 N N . GLU A 1 100 ? 1.904 -8.855 23.227 1.00 59.72 100 GLU A N 1
ATOM 802 C CA . GLU A 1 100 ? 3.292 -9.006 23.677 1.00 59.72 100 GLU A CA 1
ATOM 803 C C . GLU A 1 100 ? 3.960 -10.264 23.108 1.00 59.72 100 GLU A C 1
ATOM 805 O O . GLU A 1 100 ? 5.091 -10.221 22.622 1.00 59.72 100 GLU A O 1
ATOM 810 N N . LYS A 1 101 ? 3.250 -11.399 23.156 1.00 62.12 101 LYS A N 1
ATOM 811 C CA . LYS A 1 101 ? 3.757 -12.687 22.671 1.00 62.12 101 LYS A CA 1
ATOM 812 C C . LYS A 1 101 ? 3.985 -12.664 21.162 1.00 62.12 101 LYS A C 1
ATOM 814 O O . LYS A 1 101 ? 4.998 -13.175 20.700 1.00 62.12 101 LYS 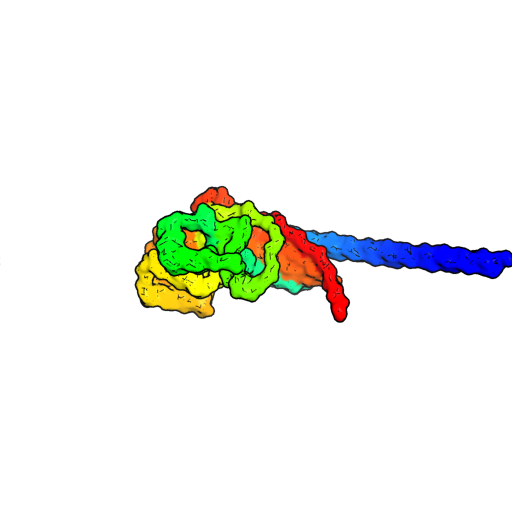A O 1
ATOM 819 N N . LEU A 1 102 ? 3.063 -12.054 20.423 1.00 59.53 102 LEU A N 1
ATOM 820 C CA . LEU A 1 102 ? 3.080 -12.007 18.965 1.00 59.53 102 LEU A CA 1
ATOM 821 C C . LEU A 1 102 ? 4.170 -11.052 18.442 1.00 59.53 102 LEU A C 1
ATOM 823 O O . LEU A 1 102 ? 4.841 -11.364 17.462 1.00 59.53 102 LEU A O 1
ATOM 827 N N . LEU A 1 103 ? 4.417 -9.938 19.142 1.00 57.50 103 LEU A N 1
ATOM 828 C CA . LEU A 1 103 ? 5.474 -8.970 18.815 1.00 57.50 103 LEU A CA 1
ATOM 829 C C . LEU A 1 103 ? 6.888 -9.443 19.200 1.00 57.50 103 LEU A C 1
ATOM 831 O O . LEU A 1 103 ? 7.863 -8.987 18.607 1.00 57.50 103 LEU A O 1
ATOM 835 N N . LYS A 1 104 ? 7.015 -10.350 20.179 1.00 58.59 104 LYS A N 1
ATOM 836 C CA . LYS A 1 104 ? 8.300 -10.924 20.625 1.00 58.59 104 LYS A CA 1
ATOM 837 C C . LYS A 1 104 ? 8.818 -12.069 19.750 1.00 58.59 104 LYS A C 1
ATOM 839 O O . LYS A 1 104 ? 9.938 -12.528 19.979 1.00 58.59 104 LYS A O 1
ATOM 844 N N . GLU A 1 105 ? 8.052 -12.546 18.767 1.00 56.62 105 GLU A N 1
ATOM 845 C CA . GLU A 1 105 ? 8.533 -13.582 17.851 1.00 56.62 105 GLU A CA 1
ATOM 846 C C . GLU A 1 105 ? 9.614 -13.014 16.901 1.00 56.62 105 GLU A C 1
ATOM 848 O O . GLU A 1 105 ? 9.339 -12.115 16.102 1.00 56.62 105 GLU A O 1
ATOM 853 N N . PRO A 1 106 ? 10.859 -13.536 16.946 1.00 46.34 106 PRO A N 1
ATOM 854 C CA . PRO A 1 106 ? 12.033 -12.922 16.311 1.00 46.34 106 PRO A CA 1
ATOM 855 C C . PRO A 1 106 ? 12.012 -12.928 14.774 1.00 46.34 106 PRO A C 1
ATOM 857 O O . PRO A 1 106 ? 12.878 -12.324 14.148 1.00 46.34 106 PRO A O 1
ATOM 860 N N . VAL A 1 107 ? 11.036 -13.597 14.154 1.00 49.09 107 VAL A N 1
ATOM 861 C CA . VAL A 1 107 ? 10.918 -13.742 12.693 1.00 49.09 107 VAL A CA 1
ATOM 862 C C . VAL A 1 107 ? 10.217 -12.538 12.044 1.00 49.09 107 VAL A C 1
ATOM 864 O O . VAL A 1 107 ? 10.339 -12.340 10.839 1.00 49.09 107 VAL A O 1
ATOM 867 N N . CYS A 1 108 ? 9.503 -11.715 12.820 1.00 46.81 108 CYS A N 1
ATOM 868 C CA . CYS A 1 108 ? 8.507 -10.794 12.258 1.00 46.81 108 CYS A CA 1
ATOM 869 C C . CYS A 1 108 ? 8.734 -9.307 12.634 1.00 46.81 108 CYS A C 1
ATOM 871 O O . CYS A 1 108 ? 7.969 -8.436 12.212 1.00 46.81 108 CYS A O 1
ATOM 873 N N . ALA A 1 109 ? 9.816 -8.989 13.359 1.00 44.09 109 ALA A N 1
ATOM 874 C CA . ALA A 1 109 ? 10.235 -7.613 13.638 1.00 44.09 109 ALA A CA 1
ATOM 875 C C . ALA A 1 109 ? 11.038 -7.036 12.456 1.00 44.09 109 ALA A C 1
ATOM 877 O O . ALA A 1 109 ? 12.203 -7.386 12.253 1.00 44.09 109 ALA A O 1
ATOM 878 N N . ALA A 1 110 ? 10.435 -6.140 11.667 1.00 45.91 110 ALA A N 1
ATOM 879 C CA . ALA A 1 110 ? 11.202 -5.358 10.701 1.00 45.91 110 ALA A CA 1
ATOM 880 C C . ALA A 1 110 ? 12.054 -4.317 11.445 1.00 45.91 110 ALA A C 1
ATOM 882 O O . ALA A 1 110 ? 11.665 -3.812 12.498 1.00 45.91 110 ALA A O 1
ATOM 883 N N . SER A 1 111 ? 13.205 -3.946 10.881 1.00 41.28 111 SER A N 1
ATOM 884 C CA . SER A 1 111 ? 14.203 -3.044 11.488 1.00 41.28 111 SER A CA 1
ATOM 885 C C . SER A 1 111 ? 13.746 -1.583 11.700 1.00 41.28 111 SER A C 1
ATOM 887 O O . SER A 1 111 ? 14.585 -0.708 11.889 1.00 41.28 111 SER A O 1
ATOM 889 N N . TYR A 1 112 ? 12.440 -1.309 11.644 1.00 49.06 112 TYR A N 1
ATOM 890 C CA . TYR A 1 112 ? 11.827 0.028 11.609 1.00 49.06 112 TYR A CA 1
ATOM 891 C C . TYR A 1 112 ? 10.610 0.145 12.531 1.00 49.06 112 TYR A C 1
ATOM 893 O O . TYR A 1 112 ? 9.757 0.999 12.317 1.00 49.06 112 TYR A O 1
ATOM 901 N N . GLY A 1 113 ? 10.468 -0.781 13.477 1.00 46.03 113 GLY A N 1
ATOM 902 C CA . GLY A 1 113 ? 9.348 -0.804 14.403 1.00 46.03 113 GLY A CA 1
ATOM 903 C C . GLY A 1 113 ? 8.025 -1.305 13.817 1.00 46.03 113 GLY A C 1
ATOM 904 O O . GLY A 1 113 ? 7.081 -1.466 14.564 1.00 46.03 113 GLY A O 1
ATOM 905 N N . TRP A 1 114 ? 7.918 -1.620 12.525 1.00 50.25 114 TRP A N 1
ATOM 906 C CA . TRP A 1 114 ? 6.692 -2.188 11.942 1.00 50.25 114 TRP A CA 1
ATOM 907 C C . TRP A 1 114 ? 6.716 -3.735 11.919 1.00 50.25 114 TRP A C 1
ATOM 909 O O . TRP A 1 114 ? 7.679 -4.336 11.439 1.00 50.25 114 TRP A O 1
ATOM 919 N N . TYR A 1 115 ? 5.674 -4.401 12.436 1.00 51.66 115 TYR A N 1
ATOM 920 C CA . TYR A 1 115 ? 5.559 -5.872 12.493 1.00 51.66 115 TYR A CA 1
ATOM 921 C C . TYR A 1 115 ? 5.027 -6.490 11.190 1.00 51.66 115 TYR A C 1
ATOM 923 O O . TYR A 1 115 ? 3.835 -6.397 10.903 1.00 51.66 115 TYR A O 1
ATOM 931 N N . ASN A 1 116 ? 5.836 -7.231 10.426 1.00 50.81 116 ASN A N 1
ATOM 932 C CA . ASN A 1 116 ? 5.354 -7.838 9.181 1.00 50.81 116 ASN A CA 1
ATOM 933 C C . ASN A 1 116 ? 4.659 -9.191 9.386 1.00 50.81 116 ASN A C 1
ATOM 935 O O . ASN A 1 116 ? 5.287 -10.245 9.308 1.00 50.81 116 ASN A O 1
ATOM 939 N N . SER A 1 117 ? 3.332 -9.164 9.537 1.00 48.91 117 SER A N 1
ATOM 940 C CA . SER A 1 117 ? 2.526 -10.386 9.707 1.00 48.91 117 SER A CA 1
ATOM 941 C C . SER A 1 117 ? 2.532 -11.355 8.510 1.00 48.91 117 SER A C 1
ATOM 943 O O . SER A 1 117 ? 2.199 -12.523 8.686 1.00 48.91 117 SER A O 1
ATOM 945 N N . ARG A 1 118 ? 2.931 -10.917 7.303 1.00 43.91 118 ARG A N 1
ATOM 946 C CA . ARG A 1 118 ? 3.046 -11.782 6.109 1.00 43.91 118 ARG A CA 1
ATOM 947 C C . ARG A 1 118 ? 4.402 -12.489 5.995 1.00 43.91 118 ARG A C 1
ATOM 949 O O . ARG A 1 118 ? 4.522 -13.411 5.196 1.00 43.91 118 ARG A O 1
ATOM 956 N N . LEU A 1 119 ? 5.411 -12.066 6.763 1.00 46.53 119 LEU A N 1
ATOM 957 C CA . LEU A 1 119 ? 6.770 -12.632 6.742 1.00 46.53 119 LEU A CA 1
ATOM 958 C C . LEU A 1 119 ? 7.020 -13.701 7.798 1.00 46.53 119 LEU A C 1
ATOM 960 O O . LEU A 1 119 ? 8.110 -14.275 7.833 1.00 46.53 119 LEU A O 1
ATOM 964 N N . CYS A 1 120 ? 6.023 -14.023 8.619 1.00 44.38 120 CYS A N 1
ATOM 965 C CA . CYS A 1 120 ? 6.070 -15.204 9.463 1.00 44.38 120 CYS A CA 1
ATOM 966 C C . CYS A 1 120 ? 6.012 -16.454 8.550 1.00 44.38 120 CYS A C 1
ATOM 968 O O . CYS A 1 120 ? 4.956 -17.023 8.292 1.00 44.38 120 CYS A O 1
ATOM 970 N N . GLY A 1 121 ? 7.172 -16.812 7.983 1.00 39.25 121 GLY A N 1
ATOM 971 C CA . GLY A 1 121 ? 7.355 -17.888 7.010 1.00 39.25 121 GLY A CA 1
ATOM 972 C C . GLY A 1 121 ? 7.784 -17.465 5.596 1.00 39.25 121 GLY A C 1
ATOM 973 O O . GLY A 1 121 ? 7.140 -17.892 4.643 1.00 39.25 121 GLY A O 1
ATOM 974 N N . LYS A 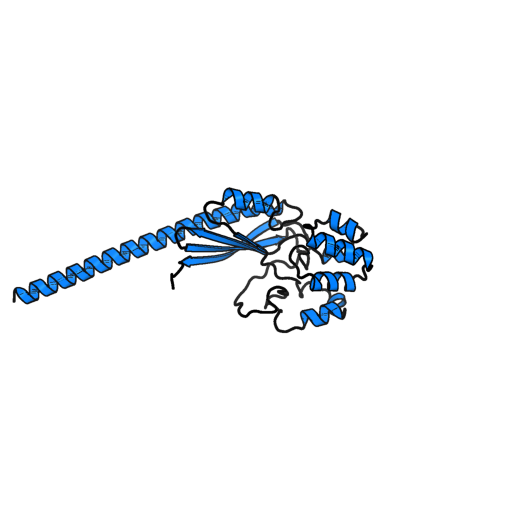1 122 ? 8.864 -16.680 5.432 1.00 32.75 122 LYS A N 1
ATOM 975 C CA . LYS A 1 122 ? 9.942 -16.893 4.425 1.00 32.75 122 LYS A CA 1
ATOM 976 C C . LYS A 1 122 ? 10.956 -15.744 4.431 1.00 32.75 122 LYS A C 1
ATOM 978 O O . LYS A 1 122 ? 10.609 -14.579 4.575 1.00 32.75 122 LYS A O 1
ATOM 983 N N . GLU A 1 123 ? 12.220 -16.130 4.290 1.00 39.53 123 GLU A N 1
ATOM 984 C CA . GLU A 1 123 ? 13.419 -15.314 4.469 1.00 39.53 123 GLU A CA 1
ATOM 985 C C . GLU A 1 123 ? 13.603 -14.180 3.444 1.00 39.53 123 GLU A C 1
ATOM 987 O O . GLU A 1 123 ? 13.251 -14.310 2.271 1.00 39.53 123 GLU A O 1
ATOM 992 N N . ASN A 1 124 ? 14.319 -13.150 3.922 1.00 35.00 124 ASN A N 1
ATOM 993 C CA . ASN A 1 124 ? 14.972 -12.017 3.247 1.00 35.00 124 ASN A CA 1
ATOM 994 C C . ASN A 1 124 ? 14.206 -10.688 3.183 1.00 35.00 124 ASN A C 1
ATOM 996 O O . ASN A 1 124 ? 13.424 -10.455 2.268 1.00 35.00 124 ASN A O 1
ATOM 1000 N N . LEU A 1 125 ? 14.603 -9.733 4.039 1.00 32.53 125 LEU A N 1
ATOM 1001 C CA . LEU A 1 125 ? 14.504 -8.300 3.735 1.00 32.53 125 LEU A CA 1
ATOM 1002 C C . LEU A 1 125 ? 15.754 -7.529 4.199 1.00 32.53 125 LEU A C 1
ATOM 1004 O O . LEU A 1 125 ? 16.188 -7.631 5.343 1.00 32.53 125 LEU A O 1
ATOM 1008 N N . LYS A 1 126 ? 16.314 -6.737 3.276 1.00 28.28 126 LYS A N 1
ATOM 1009 C CA . LYS A 1 126 ? 17.399 -5.758 3.456 1.00 28.28 126 LYS A CA 1
ATOM 1010 C C . LYS A 1 126 ? 16.865 -4.374 3.049 1.00 28.28 126 LYS A C 1
ATOM 1012 O O . LYS A 1 126 ? 16.498 -4.251 1.888 1.00 28.28 126 LYS A O 1
ATOM 1017 N N . PHE A 1 127 ? 16.917 -3.409 3.986 1.00 28.03 127 PHE A N 1
ATOM 1018 C CA . PHE A 1 127 ? 16.821 -1.924 3.892 1.00 28.03 127 PHE A CA 1
ATOM 1019 C C . PHE A 1 127 ? 15.653 -1.306 3.071 1.00 28.03 127 PHE A C 1
ATOM 1021 O O . PHE A 1 127 ? 15.398 -1.740 1.964 1.00 28.03 127 PHE A O 1
ATOM 1028 N N . GLY A 1 128 ? 14.947 -0.227 3.432 1.00 31.84 128 GLY A N 1
ATOM 1029 C CA . GLY A 1 128 ? 14.770 0.541 4.663 1.00 31.84 128 GLY A CA 1
ATOM 1030 C C . GLY A 1 128 ? 13.970 1.816 4.385 1.00 31.84 128 GLY A C 1
ATOM 1031 O O . GLY A 1 128 ? 14.364 2.518 3.472 1.00 31.84 128 GLY A O 1
ATOM 1032 N N . PHE A 1 129 ? 12.902 2.135 5.137 1.00 33.00 129 PHE A N 1
ATOM 1033 C CA . PHE A 1 129 ? 12.138 3.394 4.987 1.00 33.00 129 PHE A CA 1
ATOM 1034 C C . PHE A 1 129 ? 11.393 3.806 6.271 1.00 33.00 129 PHE A C 1
ATOM 1036 O O . PHE A 1 129 ? 10.576 3.026 6.756 1.00 33.00 129 PHE A O 1
ATOM 1043 N N . PRO A 1 130 ? 11.607 5.026 6.803 1.00 40.03 130 PRO A N 1
ATOM 1044 C CA . PRO A 1 130 ? 10.869 5.537 7.955 1.00 40.03 130 PRO A CA 1
ATOM 1045 C C . PRO A 1 130 ? 9.981 6.709 7.542 1.00 40.03 130 PRO A C 1
ATOM 1047 O O . PRO A 1 130 ? 10.540 7.746 7.216 1.00 40.03 130 PRO A O 1
ATOM 1050 N N . PHE A 1 131 ? 8.646 6.624 7.575 1.00 44.44 131 PHE A N 1
ATOM 1051 C CA . PHE A 1 131 ? 7.862 7.862 7.399 1.00 44.44 131 PHE A CA 1
ATOM 1052 C C . PHE A 1 131 ? 6.499 7.977 8.061 1.00 44.44 131 PHE A C 1
ATOM 1054 O O . PHE A 1 131 ? 5.896 9.037 7.898 1.00 44.44 131 PHE A O 1
ATOM 1061 N N . VAL A 1 132 ? 5.999 7.010 8.837 1.00 50.66 132 VAL A N 1
ATOM 1062 C CA . VAL A 1 132 ? 4.644 7.215 9.358 1.00 50.66 132 VAL A CA 1
ATOM 1063 C C . VAL A 1 132 ? 4.434 6.783 10.786 1.00 50.66 132 VAL A C 1
ATOM 1065 O O . VAL A 1 132 ? 4.041 5.672 11.087 1.00 50.66 132 VAL A O 1
ATOM 1068 N N . ASN A 1 133 ? 4.662 7.727 11.686 1.00 51.28 133 ASN A N 1
ATOM 1069 C CA . ASN A 1 133 ? 4.284 7.588 13.081 1.00 51.28 133 ASN A CA 1
ATOM 1070 C C . ASN A 1 133 ? 2.830 8.066 13.322 1.00 51.28 133 ASN A C 1
ATOM 1072 O O . ASN A 1 133 ? 2.286 7.813 14.382 1.00 51.28 133 ASN A O 1
ATOM 1076 N N . ALA A 1 134 ? 2.182 8.718 12.350 1.00 58.44 134 ALA A N 1
ATOM 1077 C CA . ALA A 1 134 ? 0.848 9.316 12.514 1.00 58.44 134 ALA A CA 1
ATOM 1078 C C . ALA A 1 134 ? -0.328 8.450 12.040 1.00 58.44 134 ALA A C 1
ATOM 1080 O O . ALA A 1 134 ? -1.473 8.709 12.400 1.00 58.44 134 ALA A O 1
ATOM 1081 N N . LEU A 1 135 ? -0.062 7.478 11.162 1.00 66.19 135 LEU A N 1
ATOM 1082 C CA . LEU A 1 135 ? -1.106 6.654 10.561 1.00 66.19 135 LEU A CA 1
ATOM 1083 C C . LEU A 1 135 ? -1.509 5.532 11.517 1.00 66.19 135 LEU A C 1
ATOM 1085 O O . LEU A 1 135 ? -0.692 5.117 12.344 1.00 66.19 135 LEU A O 1
ATOM 1089 N N . PRO A 1 136 ? -2.757 5.043 11.412 1.00 65.81 136 PRO A N 1
ATOM 1090 C CA . PRO A 1 136 ? -3.244 3.993 12.286 1.00 65.81 136 PRO A CA 1
ATOM 1091 C C . PRO A 1 136 ? -2.320 2.781 12.259 1.00 65.81 136 PRO A C 1
ATOM 1093 O O . PRO A 1 136 ? -1.771 2.401 11.221 1.00 65.81 136 PRO A O 1
ATOM 1096 N N . VAL A 1 137 ? -2.161 2.195 13.440 1.00 67.06 137 VAL A N 1
ATOM 1097 C CA . VAL A 1 137 ? -1.108 1.224 13.723 1.00 67.06 137 VAL A CA 1
ATOM 1098 C C . VAL A 1 137 ? -1.287 -0.056 12.908 1.00 67.06 137 VAL A C 1
ATOM 1100 O O . VAL A 1 137 ? -0.294 -0.689 12.591 1.00 67.06 137 VAL A O 1
ATOM 1103 N N . LEU A 1 138 ? -2.513 -0.437 12.534 1.00 73.38 138 LEU A N 1
ATOM 1104 C CA . LEU A 1 138 ? -2.800 -1.670 11.805 1.00 73.38 138 LEU A CA 1
ATOM 1105 C C . LEU A 1 138 ? -3.844 -1.462 10.702 1.00 73.38 138 LEU A C 1
ATOM 1107 O O . LEU A 1 138 ? -4.995 -1.176 11.006 1.00 73.38 138 LEU A O 1
ATOM 1111 N N . ASN A 1 139 ? -3.506 -1.707 9.432 1.00 80.38 139 ASN A N 1
ATOM 1112 C CA . ASN A 1 139 ? -4.512 -1.734 8.363 1.00 80.38 139 ASN A CA 1
ATOM 1113 C C . ASN A 1 139 ? -5.379 -3.004 8.456 1.00 80.38 139 ASN A C 1
ATOM 1115 O O . ASN A 1 139 ? -4.956 -4.091 8.054 1.00 80.38 139 ASN A O 1
ATOM 1119 N N . ALA A 1 140 ? -6.603 -2.870 8.963 1.00 81.56 140 ALA A N 1
ATOM 1120 C CA . ALA A 1 140 ? -7.519 -3.973 9.239 1.00 81.56 140 ALA A CA 1
ATOM 1121 C C . ALA A 1 140 ? -7.859 -4.805 7.992 1.00 81.56 140 ALA A C 1
ATOM 1123 O O . ALA A 1 140 ? -8.040 -6.015 8.099 1.00 81.56 140 ALA A O 1
ATOM 1124 N N . ASN A 1 141 ? -7.881 -4.189 6.805 1.00 81.69 141 ASN A N 1
ATOM 1125 C CA . ASN A 1 141 ? -8.190 -4.882 5.551 1.00 81.69 141 ASN A CA 1
ATOM 1126 C C . ASN A 1 141 ? -7.069 -5.832 5.088 1.00 81.69 141 ASN A C 1
ATOM 1128 O O . ASN A 1 141 ? -7.312 -6.704 4.253 1.00 81.69 141 ASN A O 1
ATOM 1132 N N . TYR A 1 142 ? -5.849 -5.681 5.605 1.00 76.44 142 TYR A N 1
ATOM 1133 C CA . TYR A 1 142 ? -4.670 -6.426 5.143 1.00 76.44 142 TYR A CA 1
ATOM 1134 C C . TYR A 1 142 ? -3.894 -7.138 6.243 1.00 76.44 142 TYR A C 1
ATOM 1136 O O . TYR A 1 142 ? -3.047 -7.987 5.946 1.00 76.44 142 TYR A O 1
ATOM 1144 N N . ALA A 1 143 ? -4.188 -6.804 7.494 1.00 74.69 143 ALA A N 1
ATOM 1145 C CA . ALA A 1 143 ? -3.663 -7.465 8.666 1.00 74.69 143 ALA A CA 1
ATOM 1146 C C . ALA A 1 143 ? -4.058 -8.944 8.715 1.00 74.69 143 ALA A C 1
ATOM 1148 O O . ALA A 1 143 ? -5.160 -9.336 8.325 1.00 74.69 143 ALA A O 1
ATOM 1149 N N . HIS A 1 144 ? -3.167 -9.772 9.262 1.00 74.69 144 HIS A N 1
ATOM 1150 C CA . HIS A 1 144 ? -3.516 -11.151 9.571 1.00 74.69 144 HIS A CA 1
ATOM 1151 C C . HIS A 1 144 ? -4.663 -11.201 10.591 1.00 74.69 144 HIS A C 1
ATOM 1153 O O . HIS A 1 144 ? -4.688 -10.433 11.555 1.00 74.69 144 HIS A O 1
ATOM 1159 N N . LYS A 1 145 ? -5.594 -12.142 10.409 1.00 77.00 145 LYS A N 1
ATOM 1160 C CA . LYS A 1 145 ? -6.797 -12.269 11.244 1.00 77.00 145 LYS A CA 1
ATOM 1161 C C . LYS A 1 145 ? -6.467 -12.387 12.735 1.00 77.00 145 LYS A C 1
ATOM 1163 O O . LYS A 1 145 ? -7.139 -11.775 13.558 1.00 77.00 145 LYS A O 1
ATOM 1168 N N . ASP A 1 146 ? -5.431 -13.148 13.069 1.00 74.62 146 ASP A N 1
ATOM 1169 C CA . ASP A 1 146 ? -5.024 -13.364 14.462 1.00 74.62 146 ASP A CA 1
ATOM 1170 C C . ASP A 1 146 ? -4.503 -12.080 15.113 1.00 74.62 146 ASP A C 1
ATOM 1172 O O . ASP A 1 146 ? -4.714 -11.858 16.301 1.00 74.62 146 ASP A O 1
ATOM 1176 N N . LEU A 1 147 ? -3.892 -11.196 14.318 1.00 73.31 147 LEU A N 1
ATOM 1177 C CA . LEU A 1 147 ? -3.425 -9.900 14.790 1.00 73.31 147 LEU A CA 1
ATOM 1178 C C . LEU A 1 147 ? -4.596 -8.966 15.082 1.00 73.31 147 LEU A C 1
ATOM 1180 O O . LEU A 1 147 ? -4.643 -8.341 16.135 1.00 73.31 147 LEU A O 1
ATOM 1184 N N . VAL A 1 148 ? -5.576 -8.929 14.180 1.00 80.31 148 VAL A N 1
ATOM 1185 C CA . VAL A 1 148 ? -6.824 -8.189 14.396 1.00 80.31 148 VAL A CA 1
ATOM 1186 C C . VAL A 1 148 ? -7.554 -8.722 15.631 1.00 80.31 148 VAL A C 1
ATOM 1188 O O . VAL A 1 148 ? -7.960 -7.944 16.486 1.00 80.31 148 VAL A O 1
ATOM 1191 N N . GLN A 1 149 ? -7.674 -10.044 15.770 1.00 82.81 149 GLN A N 1
ATOM 1192 C CA . GLN A 1 149 ? -8.295 -10.684 16.930 1.00 82.81 149 GLN A CA 1
ATOM 1193 C C . GLN A 1 149 ? -7.593 -10.292 18.239 1.00 82.81 149 GLN A C 1
ATOM 1195 O O . GLN A 1 149 ? -8.272 -9.894 19.182 1.00 82.81 149 GLN A O 1
ATOM 1200 N N . ALA A 1 150 ? -6.257 -10.322 18.276 1.00 76.31 150 ALA A N 1
ATOM 1201 C CA . ALA A 1 150 ? -5.481 -9.929 19.450 1.00 76.31 150 ALA A CA 1
ATOM 1202 C C . ALA A 1 150 ? -5.725 -8.466 19.861 1.00 76.31 150 ALA A C 1
ATOM 1204 O O . ALA A 1 150 ? -5.830 -8.172 21.050 1.00 76.31 150 ALA A O 1
ATOM 1205 N N . VAL A 1 151 ? -5.870 -7.555 18.893 1.00 78.25 151 VAL A N 1
ATOM 1206 C CA . VAL A 1 151 ? -6.219 -6.148 19.155 1.00 78.25 151 VAL A CA 1
ATOM 1207 C C . VAL A 1 151 ? -7.613 -6.037 19.759 1.00 78.25 151 VAL A C 1
ATOM 1209 O O . VAL A 1 151 ? -7.795 -5.377 20.777 1.00 78.25 151 VAL A O 1
ATOM 1212 N N . LEU A 1 152 ? -8.603 -6.710 19.174 1.00 84.81 152 LEU A N 1
ATOM 1213 C CA . LEU A 1 152 ? -9.968 -6.690 19.705 1.00 84.81 152 LEU A CA 1
ATOM 1214 C C . LEU A 1 152 ? -10.041 -7.306 21.110 1.00 84.81 152 LEU A C 1
ATOM 1216 O O . LEU A 1 152 ? -10.845 -6.882 21.941 1.00 84.81 152 LEU A O 1
ATOM 1220 N N . ASP A 1 153 ? -9.220 -8.323 21.384 1.00 80.88 153 ASP A N 1
ATOM 1221 C CA . ASP A 1 153 ? -9.078 -8.913 22.715 1.00 80.88 153 ASP A CA 1
ATOM 1222 C C . ASP A 1 153 ? -8.502 -7.915 23.716 1.00 80.88 153 ASP A C 1
ATOM 1224 O O . ASP A 1 153 ? -9.049 -7.800 24.814 1.00 80.88 153 ASP A O 1
ATOM 1228 N N . ALA A 1 154 ? -7.487 -7.145 23.315 1.00 76.50 154 ALA A N 1
ATOM 1229 C CA . ALA A 1 154 ? -6.882 -6.131 24.170 1.00 76.50 154 ALA A CA 1
ATOM 1230 C C . ALA A 1 154 ? -7.864 -5.003 24.537 1.00 76.50 154 ALA A C 1
ATOM 1232 O O . ALA A 1 154 ? -7.971 -4.569 25.681 1.00 76.50 154 ALA A O 1
ATOM 1233 N N . TYR A 1 155 ? -8.703 -4.595 23.584 1.00 80.88 155 TYR A N 1
ATOM 1234 C CA . TYR A 1 155 ? -9.765 -3.615 23.836 1.00 80.88 155 TYR A CA 1
ATOM 1235 C C . TYR A 1 155 ? -11.005 -4.203 24.527 1.00 80.88 155 TYR A C 1
ATOM 1237 O O . TYR A 1 155 ? -11.974 -3.486 24.768 1.00 80.88 155 TYR A O 1
ATOM 1245 N N . LYS A 1 156 ? -10.969 -5.488 24.916 1.00 84.06 156 LYS A N 1
ATOM 1246 C CA . LYS A 1 156 ? -12.056 -6.199 25.612 1.00 84.06 156 LYS A CA 1
ATOM 1247 C C . LYS A 1 156 ? -13.386 -6.153 24.858 1.00 84.06 156 LYS A C 1
ATOM 1249 O O . LYS A 1 156 ? -14.447 -6.180 25.481 1.00 84.06 156 LYS A O 1
ATOM 1254 N N . GLU A 1 157 ? -13.328 -6.140 23.527 1.00 87.00 157 GLU A N 1
ATOM 1255 C CA . GLU A 1 157 ? -14.526 -6.194 22.693 1.00 87.00 157 GLU A CA 1
ATOM 1256 C C . GLU A 1 157 ? -15.296 -7.499 22.956 1.00 87.00 157 GLU A C 1
ATOM 1258 O O . GLU A 1 157 ? -14.707 -8.556 23.234 1.00 87.00 157 GLU A O 1
ATOM 1263 N N . GLY A 1 158 ? -16.625 -7.440 22.903 1.00 89.31 158 GLY A N 1
ATOM 1264 C CA . GLY A 1 158 ? -17.461 -8.607 23.170 1.00 89.31 158 GLY A CA 1
ATOM 1265 C C . GLY A 1 158 ? -17.284 -9.707 22.108 1.00 89.31 158 GLY A C 1
ATOM 1266 O O . GLY A 1 158 ? -16.853 -9.446 20.980 1.00 89.31 158 GLY A O 1
ATOM 1267 N N . PRO A 1 159 ? -17.576 -10.978 22.441 1.00 91.31 159 PRO A N 1
ATOM 1268 C CA . PRO A 1 159 ? -17.394 -12.097 21.512 1.00 91.31 159 PRO A CA 1
ATOM 1269 C C . PRO A 1 159 ? -18.264 -11.972 20.250 1.00 91.31 159 PRO A C 1
ATOM 1271 O O . PRO A 1 159 ? -17.839 -12.379 19.168 1.00 91.31 159 PRO A O 1
ATOM 1274 N N . GLU A 1 160 ? -19.455 -11.378 20.361 1.00 92.81 160 GLU A N 1
ATOM 1275 C CA . GLU A 1 160 ? -20.354 -11.148 19.224 1.00 92.81 160 GLU A CA 1
ATOM 1276 C C . GLU A 1 160 ? -19.874 -10.004 18.320 1.00 92.81 160 GLU A C 1
ATOM 1278 O O . GLU A 1 160 ? -19.936 -10.112 17.096 1.00 92.81 160 GLU A O 1
ATOM 1283 N N . GLU A 1 161 ? -19.371 -8.915 18.898 1.00 93.94 161 GLU A N 1
ATOM 1284 C CA . GLU A 1 161 ? -18.750 -7.782 18.199 1.00 93.94 161 GLU A CA 1
ATOM 1285 C C . GLU A 1 161 ? -17.518 -8.246 17.411 1.00 93.94 161 GLU A C 1
ATOM 1287 O O . GLU A 1 161 ? -17.419 -8.022 16.204 1.00 93.94 161 GLU A O 1
ATOM 1292 N N . LYS A 1 162 ? -16.628 -9.006 18.063 1.00 92.62 162 LYS A N 1
ATOM 1293 C CA . LYS A 1 162 ? -15.452 -9.623 17.429 1.00 92.62 162 LYS A CA 1
ATOM 1294 C C . LYS A 1 162 ? -15.833 -10.490 16.241 1.00 92.62 162 LYS A C 1
ATOM 1296 O O . LYS A 1 162 ? -15.260 -10.359 15.161 1.00 92.62 162 LYS A O 1
ATOM 1301 N N . ARG A 1 163 ? -16.816 -11.376 16.424 1.00 93.00 163 ARG A N 1
ATOM 1302 C CA . ARG A 1 163 ? -17.293 -12.274 15.367 1.00 93.00 163 ARG A CA 1
ATOM 1303 C C . ARG A 1 163 ? -17.839 -11.490 14.176 1.00 93.00 163 ARG A C 1
ATOM 1305 O O . ARG A 1 163 ? -17.492 -11.818 13.043 1.00 93.00 163 ARG A O 1
ATOM 1312 N N . ARG A 1 164 ? -18.653 -10.457 14.425 1.00 93.12 164 ARG A N 1
ATOM 1313 C CA . ARG A 1 164 ? -19.202 -9.577 13.381 1.00 93.12 164 ARG A CA 1
ATOM 1314 C C . ARG A 1 164 ? -18.098 -8.859 12.616 1.00 93.12 164 ARG A C 1
ATOM 1316 O O . ARG A 1 164 ? -18.075 -8.937 11.392 1.00 93.12 164 ARG A O 1
ATOM 1323 N N . PHE A 1 165 ? -17.153 -8.244 13.320 1.00 93.06 165 PHE A N 1
ATOM 1324 C CA . PHE A 1 165 ? -16.050 -7.516 12.695 1.00 93.06 165 PHE A CA 1
ATOM 1325 C C . PHE A 1 165 ? -15.125 -8.426 11.879 1.00 93.06 165 PHE A C 1
ATOM 1327 O O . PHE A 1 165 ? -14.759 -8.115 10.750 1.00 93.06 165 PHE A O 1
ATOM 1334 N N . LEU A 1 166 ? -14.790 -9.607 12.399 1.00 90.81 166 LEU A N 1
ATOM 1335 C CA . LEU A 1 166 ? -13.974 -10.564 11.656 1.00 90.81 166 LEU A CA 1
ATOM 1336 C C . LEU A 1 166 ? -14.699 -11.169 10.448 1.00 90.81 166 LEU A C 1
ATOM 1338 O O . LEU A 1 166 ? -14.031 -11.538 9.485 1.00 90.81 166 LEU A O 1
ATOM 1342 N N . SER A 1 167 ? -16.029 -11.303 10.488 1.00 90.81 167 SER A N 1
ATOM 1343 C CA . SER A 1 167 ? -16.810 -11.678 9.300 1.00 90.81 167 SER A CA 1
ATOM 1344 C C . SER A 1 167 ? -16.800 -10.550 8.276 1.00 90.81 167 SER A C 1
ATOM 1346 O O . SER A 1 167 ? -16.528 -10.805 7.109 1.00 90.81 167 SER A O 1
ATOM 1348 N N . LEU A 1 168 ? -16.988 -9.300 8.725 1.00 90.75 168 LEU A N 1
ATOM 1349 C CA . LEU A 1 168 ? -16.938 -8.114 7.870 1.00 90.75 168 LEU A CA 1
ATOM 1350 C C . LEU A 1 168 ? -15.651 -8.087 7.040 1.00 90.75 168 LEU A C 1
ATOM 1352 O O . LEU A 1 168 ? -15.743 -7.921 5.831 1.00 90.75 168 LEU A O 1
ATOM 1356 N N . LEU A 1 169 ? -14.491 -8.332 7.662 1.00 86.81 169 LEU A N 1
ATOM 1357 C CA . LEU A 1 169 ? -13.182 -8.359 6.990 1.00 86.81 169 LEU A CA 1
ATOM 1358 C C . LEU A 1 169 ? -12.961 -9.551 6.044 1.00 86.81 169 LEU A C 1
ATOM 1360 O O . LEU A 1 169 ? -12.080 -9.498 5.188 1.00 86.81 169 LEU A O 1
ATOM 1364 N N . LYS A 1 170 ? -13.694 -10.655 6.229 1.00 83.69 170 LYS A N 1
ATOM 1365 C CA . LYS A 1 170 ? -13.590 -11.848 5.372 1.00 83.69 170 LYS A CA 1
ATOM 1366 C C . LYS A 1 170 ? -14.459 -11.735 4.133 1.00 83.69 170 LYS A C 1
ATOM 1368 O O . LYS A 1 170 ? -14.023 -12.092 3.044 1.00 83.69 170 LYS A O 1
ATOM 1373 N N . ASP A 1 171 ? -15.691 -11.292 4.344 1.00 77.69 171 ASP A N 1
ATOM 1374 C CA . ASP A 1 171 ? -16.739 -11.294 3.329 1.00 77.69 171 ASP A CA 1
ATOM 1375 C C . ASP A 1 171 ? -16.739 -9.985 2.527 1.00 77.69 171 ASP A C 1
ATOM 1377 O O . ASP A 1 171 ? -17.275 -9.921 1.422 1.00 77.69 171 ASP A O 1
ATOM 1381 N N . SER A 1 172 ? -16.122 -8.934 3.072 1.00 74.19 172 SER A N 1
ATOM 1382 C CA . SER A 1 172 ? -16.062 -7.611 2.464 1.00 74.19 172 SER A CA 1
ATOM 1383 C C . SER A 1 172 ? -14.835 -6.823 2.930 1.00 74.19 172 SER A C 1
ATOM 1385 O O . SER A 1 172 ? -14.043 -7.272 3.757 1.00 74.19 172 SER A O 1
ATOM 1387 N N . ARG A 1 173 ? -14.651 -5.628 2.373 1.00 81.69 173 ARG A N 1
ATOM 1388 C CA . ARG A 1 173 ? -13.636 -4.680 2.836 1.00 81.69 173 ARG A CA 1
ATOM 1389 C C . ARG A 1 173 ? -14.304 -3.712 3.798 1.00 81.69 173 ARG A C 1
ATOM 1391 O O . ARG A 1 173 ? -15.312 -3.104 3.449 1.00 81.69 173 ARG A O 1
ATOM 1398 N N . ALA A 1 174 ? -13.754 -3.602 5.001 1.00 82.88 174 ALA A N 1
ATOM 1399 C CA . ALA A 1 174 ? -14.304 -2.742 6.031 1.00 82.88 174 ALA A CA 1
ATOM 1400 C C . ALA A 1 174 ? -13.899 -1.286 5.784 1.00 82.88 174 ALA A C 1
ATOM 1402 O O . ALA A 1 174 ? -12.762 -0.988 5.402 1.00 82.88 174 ALA A O 1
ATOM 1403 N N . ASP A 1 175 ? -14.840 -0.389 6.049 1.00 84.19 175 ASP A N 1
ATOM 1404 C CA . ASP A 1 175 ? -14.599 1.038 6.216 1.00 84.19 175 ASP A CA 1
ATOM 1405 C C . ASP A 1 175 ? -14.849 1.439 7.675 1.00 84.19 175 ASP A C 1
ATOM 1407 O O . ASP A 1 175 ? -15.333 0.644 8.488 1.00 84.19 175 ASP A O 1
ATOM 1411 N N . ARG A 1 176 ? -14.535 2.687 8.033 1.00 83.69 176 ARG A N 1
ATOM 1412 C CA . ARG A 1 176 ? -14.700 3.159 9.415 1.00 83.69 176 ARG A CA 1
ATOM 1413 C C . ARG A 1 176 ? -16.142 3.008 9.919 1.00 83.69 176 ARG A C 1
ATOM 1415 O O . ARG A 1 176 ? -16.343 2.652 11.076 1.00 83.69 176 ARG A O 1
ATOM 1422 N N . LYS A 1 177 ? -17.140 3.251 9.066 1.00 87.81 177 LYS A N 1
ATOM 1423 C CA . LYS A 1 177 ? -18.558 3.238 9.449 1.00 87.81 177 LYS A CA 1
ATOM 1424 C C . LYS A 1 177 ? -19.062 1.818 9.721 1.00 87.81 177 LYS A C 1
ATOM 1426 O O . LYS A 1 177 ? -19.563 1.545 10.806 1.00 87.81 177 LYS A O 1
ATOM 1431 N N . SER A 1 178 ? -18.881 0.912 8.767 1.00 89.81 178 SER A N 1
ATOM 1432 C CA . SER A 1 178 ? -19.230 -0.509 8.904 1.00 89.81 178 SER A CA 1
ATOM 1433 C C . SER A 1 178 ? -18.493 -1.169 10.072 1.00 89.81 178 SER A C 1
ATOM 1435 O O . SER A 1 178 ? -19.056 -2.009 10.770 1.00 89.81 178 SER A O 1
ATOM 1437 N N . SER A 1 179 ? -17.262 -0.732 10.347 1.00 89.31 179 SER A N 1
ATOM 1438 C CA . SER A 1 179 ? -16.472 -1.178 11.498 1.00 89.31 179 SER A CA 1
ATOM 1439 C C . SER A 1 179 ? -17.068 -0.749 12.835 1.00 89.31 179 SER A C 1
ATOM 1441 O O . SER A 1 179 ? -17.178 -1.570 13.743 1.00 89.31 179 SER A O 1
ATOM 1443 N N . LEU A 1 180 ? -17.484 0.517 12.952 1.00 90.50 180 LEU A N 1
ATOM 1444 C CA . LEU A 1 180 ? -18.177 1.031 14.137 1.00 90.50 180 LEU A CA 1
ATOM 1445 C C . LEU A 1 180 ? -19.469 0.259 14.405 1.00 90.50 180 LEU A C 1
ATOM 1447 O O . LEU A 1 180 ? -19.733 -0.124 15.543 1.00 90.50 180 LEU A O 1
ATOM 1451 N N . GLU A 1 181 ? -20.242 -0.009 13.353 1.00 92.12 181 GLU A N 1
ATOM 1452 C CA . GLU A 1 181 ? -21.480 -0.786 13.436 1.00 92.12 181 GLU A CA 1
ATOM 1453 C C . GLU A 1 181 ? -21.213 -2.239 13.862 1.00 92.12 181 GLU A C 1
ATOM 1455 O O . GLU A 1 181 ? -21.895 -2.765 14.744 1.00 92.12 181 GLU A O 1
ATOM 1460 N N . ALA A 1 182 ? -20.192 -2.885 13.288 1.00 92.00 182 ALA A N 1
ATOM 1461 C CA . ALA A 1 182 ? -19.822 -4.259 13.620 1.00 92.00 182 ALA A CA 1
ATOM 1462 C C . ALA A 1 182 ? -19.322 -4.404 15.066 1.00 92.00 182 ALA A C 1
ATOM 1464 O O . ALA A 1 182 ? -19.674 -5.377 15.738 1.00 92.00 182 ALA A O 1
ATOM 1465 N N . LEU A 1 183 ? -18.542 -3.429 15.541 1.00 91.50 183 LEU A N 1
ATOM 1466 C CA . LEU A 1 183 ? -17.999 -3.388 16.900 1.00 91.50 183 LEU A CA 1
ATOM 1467 C C . LEU A 1 183 ? -18.965 -2.780 17.924 1.00 91.50 183 LEU A C 1
ATOM 1469 O O . LEU A 1 183 ? -18.675 -2.807 19.113 1.00 91.50 183 LEU A O 1
ATOM 1473 N N . ASN A 1 184 ? -20.106 -2.231 17.491 1.00 91.38 184 ASN A N 1
ATOM 1474 C CA . ASN A 1 184 ? -21.008 -1.456 18.349 1.00 91.38 184 ASN A CA 1
ATOM 1475 C C . ASN A 1 184 ? -20.263 -0.353 19.139 1.00 91.38 184 ASN A C 1
ATOM 1477 O O . ASN A 1 184 ? -20.522 -0.102 20.319 1.00 91.38 184 ASN A O 1
ATOM 1481 N N . ALA A 1 185 ? -19.296 0.284 18.479 1.00 87.31 185 ALA A N 1
ATOM 1482 C CA . ALA A 1 185 ? -18.372 1.236 19.077 1.00 87.31 185 ALA A CA 1
ATOM 1483 C C . ALA A 1 185 ? -18.756 2.687 18.734 1.00 87.31 185 ALA A C 1
ATOM 1485 O O . ALA A 1 185 ? -19.427 2.960 17.740 1.00 87.31 185 ALA A O 1
ATOM 1486 N N . LYS A 1 186 ? -18.319 3.644 19.562 1.00 85.44 186 LYS A N 1
ATOM 1487 C CA . LYS A 1 186 ? -18.460 5.085 19.277 1.00 85.44 186 LYS A CA 1
ATOM 1488 C C . LYS A 1 186 ? -17.377 5.550 18.302 1.00 85.44 186 LYS A C 1
ATOM 1490 O O . LYS A 1 186 ? -16.304 4.959 18.259 1.00 85.44 186 LYS A O 1
ATOM 1495 N N . GLU A 1 187 ? -17.619 6.649 17.582 1.00 78.62 187 GLU A N 1
ATOM 1496 C CA . GLU A 1 187 ? -16.678 7.195 16.580 1.00 78.62 187 GLU A CA 1
ATOM 1497 C C . GLU A 1 187 ? -15.258 7.454 17.110 1.00 78.62 187 GLU A C 1
ATOM 1499 O O . GLU A 1 187 ? -14.289 7.350 16.354 1.00 78.62 187 GLU A O 1
ATOM 1504 N N . ASN A 1 188 ? -15.139 7.756 18.406 1.00 74.25 188 ASN A N 1
ATOM 1505 C CA . ASN A 1 188 ? -13.890 8.003 19.125 1.00 74.25 188 ASN A CA 1
ATOM 1506 C C . ASN A 1 188 ? -13.371 6.771 19.890 1.00 74.25 188 ASN A C 1
ATOM 1508 O O . ASN A 1 188 ? -12.668 6.917 20.891 1.00 74.25 188 ASN A O 1
ATOM 1512 N N . SER A 1 189 ? -13.771 5.563 19.489 1.00 80.31 189 SER A N 1
ATOM 1513 C CA . SER A 1 189 ? -13.276 4.343 20.118 1.00 80.31 189 SER A CA 1
ATOM 1514 C C . SER A 1 189 ? -11.789 4.163 19.844 1.00 80.31 189 SER A C 1
ATOM 1516 O O . SER A 1 189 ? -11.372 4.096 18.688 1.00 80.31 189 SER A O 1
ATOM 1518 N N . GLY A 1 190 ? -11.005 3.995 20.911 1.00 76.12 190 GLY A N 1
ATOM 1519 C CA . GLY A 1 190 ? -9.560 3.795 20.809 1.00 76.12 190 GLY A CA 1
ATOM 1520 C C . GLY A 1 190 ? -9.160 2.538 20.030 1.00 76.12 190 GLY A C 1
ATOM 1521 O O . GLY A 1 190 ? -8.029 2.454 19.564 1.00 76.12 190 GLY A O 1
ATOM 1522 N N . VAL A 1 191 ? -10.072 1.573 19.840 1.00 79.69 191 VAL A N 1
ATOM 1523 C CA . VAL A 1 191 ? -9.818 0.390 19.000 1.00 79.69 191 VAL A CA 1
ATOM 1524 C C . VAL A 1 191 ? -9.619 0.779 17.530 1.00 79.69 191 VAL A C 1
ATOM 1526 O O . VAL A 1 191 ? -8.855 0.131 16.825 1.00 79.69 191 VAL A O 1
ATOM 1529 N N . LEU A 1 192 ? -10.248 1.870 17.075 1.00 77.50 192 LEU A N 1
ATOM 1530 C CA . LEU A 1 192 ? -10.117 2.399 15.711 1.00 77.50 192 LEU A CA 1
ATOM 1531 C C . LEU A 1 192 ? -8.915 3.329 15.535 1.00 77.50 192 LEU A C 1
ATOM 1533 O O . LEU A 1 192 ? -8.520 3.614 14.408 1.00 77.50 192 LEU A O 1
ATOM 1537 N N . ASP A 1 193 ? -8.308 3.788 16.628 1.00 71.94 193 ASP A N 1
ATOM 1538 C CA . ASP A 1 193 ? -6.993 4.430 16.555 1.00 71.94 193 ASP A CA 1
ATOM 1539 C C . ASP A 1 193 ? -5.921 3.380 16.231 1.00 71.94 193 ASP A C 1
ATOM 1541 O O . ASP A 1 193 ? -4.943 3.651 15.531 1.00 71.94 193 ASP A O 1
ATOM 1545 N N . PHE A 1 194 ? -6.151 2.145 16.690 1.00 73.06 194 PHE A N 1
ATOM 1546 C CA . PHE A 1 194 ? -5.328 0.997 16.347 1.00 73.06 194 PHE A CA 1
ATOM 1547 C C . PHE A 1 194 ? -5.660 0.426 14.967 1.00 73.06 194 PHE A C 1
ATOM 1549 O O . PHE A 1 194 ? -4.764 0.174 14.163 1.00 73.06 194 PHE A O 1
ATOM 1556 N N . LEU A 1 195 ? -6.949 0.212 14.698 1.00 78.50 195 LEU A N 1
ATOM 1557 C CA . LEU A 1 195 ? -7.458 -0.359 13.456 1.00 78.50 195 LEU A CA 1
ATOM 1558 C C . LEU A 1 195 ? -7.696 0.739 12.418 1.00 78.50 195 LEU A C 1
ATOM 1560 O O . LEU A 1 195 ? -8.702 1.442 12.426 1.00 78.50 195 LEU A O 1
ATOM 1564 N N . GLY A 1 196 ? -6.757 0.842 11.491 1.00 79.56 196 GLY A N 1
ATOM 1565 C CA . GLY A 1 196 ? -6.825 1.682 10.313 1.00 79.56 196 GLY A CA 1
ATOM 1566 C C . GLY A 1 196 ? -7.444 1.000 9.109 1.00 79.56 196 GLY A C 1
ATOM 1567 O O . GLY A 1 196 ? -7.479 -0.222 9.002 1.00 79.56 196 GLY A O 1
ATOM 1568 N N . PHE A 1 197 ? -7.841 1.821 8.146 1.00 80.56 197 PHE A N 1
ATOM 1569 C CA . PHE A 1 197 ? -8.334 1.380 6.834 1.00 80.56 197 PHE A CA 1
ATOM 1570 C C . PHE A 1 197 ? -7.517 1.990 5.694 1.00 80.56 197 PHE A C 1
ATOM 1572 O O . PHE A 1 197 ? -7.953 1.986 4.544 1.00 80.56 197 PHE A O 1
ATOM 1579 N N . LYS A 1 198 ? -6.359 2.558 6.053 1.00 81.75 198 LYS A N 1
ATOM 1580 C CA . LYS A 1 198 ? -5.426 3.211 5.154 1.00 81.75 198 LYS A CA 1
ATOM 1581 C C . LYS A 1 198 ? -4.166 2.382 4.968 1.00 81.75 198 LYS A C 1
ATOM 1583 O O . LYS A 1 198 ? -3.556 1.959 5.950 1.00 81.75 198 LYS A O 1
ATOM 1588 N N . THR A 1 199 ? -3.754 2.204 3.721 1.00 81.44 199 THR A N 1
ATOM 1589 C CA . THR A 1 199 ? -2.486 1.576 3.363 1.00 81.44 199 THR A CA 1
ATOM 1590 C C . THR A 1 199 ? -1.366 2.605 3.464 1.00 81.44 199 THR A C 1
ATOM 1592 O O . THR A 1 199 ? -1.291 3.563 2.694 1.00 81.44 199 THR A O 1
ATOM 1595 N N . ALA A 1 200 ? -0.458 2.392 4.417 1.00 80.25 200 ALA A N 1
ATOM 1596 C CA . ALA A 1 200 ? 0.677 3.290 4.625 1.00 80.25 200 ALA A CA 1
ATOM 1597 C C . ALA A 1 200 ? 1.742 3.150 3.526 1.00 80.25 200 ALA A C 1
ATOM 1599 O O . ALA A 1 200 ? 2.454 4.106 3.229 1.00 80.25 200 ALA A O 1
ATOM 1600 N N . PHE A 1 201 ? 1.848 1.970 2.911 1.00 81.38 201 PHE A N 1
ATOM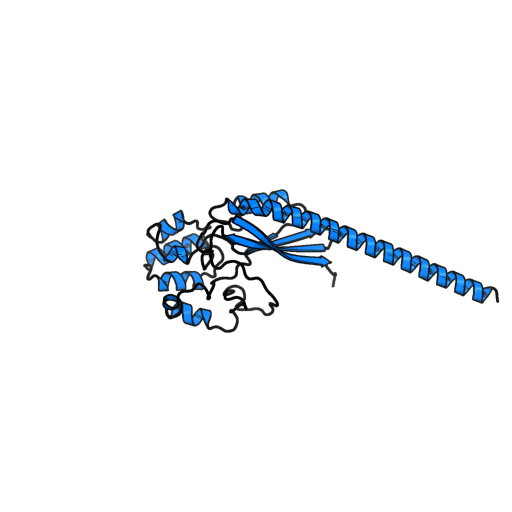 1601 C CA . PHE A 1 201 ? 2.826 1.682 1.873 1.00 81.38 201 PHE A CA 1
ATOM 1602 C C . PHE A 1 201 ? 2.205 0.864 0.749 1.00 81.38 201 PHE A C 1
ATOM 1604 O O . PHE A 1 201 ? 1.834 -0.295 0.931 1.00 81.38 201 PHE A O 1
ATOM 1611 N N . TRP A 1 202 ? 2.163 1.458 -0.436 1.00 87.69 202 TRP A N 1
ATOM 1612 C CA . TRP A 1 202 ? 1.786 0.776 -1.665 1.00 87.69 202 TRP A CA 1
ATOM 1613 C C . TRP A 1 202 ? 3.030 0.388 -2.439 1.00 87.69 202 TRP A C 1
ATOM 1615 O O . TRP A 1 202 ? 3.886 1.225 -2.705 1.00 87.69 202 TRP A O 1
ATOM 1625 N N . LYS A 1 203 ? 3.108 -0.861 -2.879 1.00 89.12 203 LYS A N 1
ATOM 1626 C CA . LYS A 1 203 ? 4.032 -1.262 -3.933 1.00 89.12 203 LYS A CA 1
ATOM 1627 C C . LYS A 1 203 ? 3.291 -1.279 -5.262 1.00 89.12 203 LYS A C 1
ATOM 1629 O O . LYS A 1 203 ? 2.273 -1.953 -5.406 1.00 89.12 203 LYS A O 1
ATOM 1634 N N . VAL A 1 204 ? 3.834 -0.525 -6.203 1.00 93.94 204 VAL A N 1
ATOM 1635 C CA . VAL A 1 204 ? 3.458 -0.458 -7.610 1.00 93.94 204 VAL A CA 1
ATOM 1636 C C . VAL A 1 204 ? 4.432 -1.348 -8.368 1.00 93.94 204 VAL A C 1
ATOM 1638 O O . VAL A 1 204 ? 5.633 -1.091 -8.319 1.00 93.94 204 VAL A O 1
ATOM 1641 N N . THR A 1 205 ? 3.939 -2.347 -9.091 1.00 94.06 205 THR A N 1
ATOM 1642 C CA . THR A 1 205 ? 4.756 -3.196 -9.968 1.00 94.06 205 THR A CA 1
ATOM 1643 C C . THR A 1 205 ? 4.192 -3.129 -11.382 1.00 94.06 205 THR A C 1
ATOM 1645 O O . THR A 1 205 ? 3.002 -3.335 -11.586 1.00 94.06 205 THR A O 1
ATOM 1648 N N . ILE A 1 206 ? 5.035 -2.835 -12.370 1.00 95.62 206 ILE A N 1
ATOM 1649 C CA . ILE A 1 206 ? 4.671 -2.865 -13.790 1.00 95.62 206 ILE A CA 1
ATOM 1650 C C . ILE A 1 206 ? 5.606 -3.774 -14.573 1.00 95.62 206 ILE A C 1
ATOM 1652 O O . ILE A 1 206 ? 6.800 -3.871 -14.275 1.00 95.62 206 ILE A O 1
ATOM 1656 N N . HIS A 1 207 ? 5.065 -4.392 -15.617 1.00 91.69 207 HIS A N 1
ATOM 1657 C CA . HIS A 1 207 ? 5.790 -5.266 -16.523 1.00 91.69 207 HIS A CA 1
ATOM 1658 C C . HIS A 1 207 ? 5.532 -4.872 -17.979 1.00 91.69 207 HIS A C 1
ATOM 1660 O O . HIS A 1 207 ? 4.388 -4.794 -18.433 1.00 91.69 207 HIS A O 1
ATOM 1666 N N . LYS A 1 208 ? 6.612 -4.640 -18.731 1.00 88.38 208 LYS A N 1
ATOM 1667 C CA . LYS A 1 208 ? 6.549 -4.388 -20.174 1.00 88.38 208 LYS A CA 1
ATOM 1668 C C . LYS A 1 208 ? 7.835 -4.813 -20.866 1.00 88.38 208 LYS A C 1
ATOM 1670 O O . LYS A 1 208 ? 8.928 -4.557 -20.368 1.00 88.38 208 LYS A O 1
ATOM 1675 N N . ASP A 1 209 ? 7.696 -5.438 -22.032 1.00 84.94 209 ASP A N 1
ATOM 1676 C CA . ASP A 1 209 ? 8.800 -5.791 -22.934 1.00 84.94 209 ASP A CA 1
ATOM 1677 C C . ASP A 1 209 ? 9.952 -6.573 -22.258 1.00 84.94 209 ASP A C 1
ATOM 1679 O O . ASP A 1 209 ? 11.129 -6.370 -22.566 1.00 84.94 209 ASP A O 1
ATOM 1683 N N . GLY A 1 210 ? 9.626 -7.469 -21.315 1.00 86.50 210 GLY A N 1
ATOM 1684 C CA . GLY A 1 210 ? 10.606 -8.284 -20.581 1.00 86.50 210 GLY A CA 1
ATOM 1685 C C . GLY A 1 210 ? 11.368 -7.524 -19.489 1.00 86.50 210 GLY A C 1
ATOM 1686 O O . GLY A 1 210 ? 12.431 -7.966 -19.042 1.00 86.50 210 GLY A O 1
ATOM 1687 N N . TYR A 1 211 ? 10.850 -6.372 -19.068 1.00 90.62 211 TYR A N 1
ATOM 1688 C CA . TYR A 1 211 ? 11.362 -5.580 -17.959 1.00 90.62 211 TYR A CA 1
ATOM 1689 C C . TYR A 1 211 ? 10.288 -5.377 -16.900 1.00 90.62 211 TYR A C 1
ATOM 1691 O O . TYR A 1 211 ? 9.132 -5.091 -17.211 1.00 90.62 211 TYR A O 1
ATOM 1699 N N . PHE A 1 212 ? 10.718 -5.452 -15.648 1.00 92.31 212 PHE A N 1
ATOM 1700 C CA . PHE A 1 212 ? 9.932 -5.067 -14.491 1.00 92.31 212 PHE A CA 1
ATOM 1701 C C . PHE A 1 212 ? 10.401 -3.713 -13.978 1.00 92.31 212 PHE A C 1
ATOM 1703 O O . PHE A 1 212 ? 11.603 -3.419 -13.964 1.00 92.31 212 PHE A O 1
ATOM 1710 N N . ALA A 1 213 ? 9.448 -2.904 -13.532 1.00 94.25 213 ALA A N 1
ATOM 1711 C CA . ALA A 1 213 ? 9.718 -1.720 -12.744 1.00 94.25 213 ALA A CA 1
ATOM 1712 C C . ALA A 1 213 ? 8.826 -1.715 -11.502 1.00 94.25 213 ALA A C 1
ATOM 1714 O O . ALA A 1 213 ? 7.638 -2.015 -11.577 1.00 94.25 213 ALA A O 1
ATOM 1715 N N . GLU A 1 214 ? 9.414 -1.369 -10.364 1.00 92.81 214 GLU A N 1
ATOM 1716 C CA . GLU A 1 214 ? 8.726 -1.252 -9.087 1.00 92.81 214 GLU A CA 1
ATOM 1717 C C . GLU A 1 214 ? 8.934 0.128 -8.484 1.00 92.81 214 GLU A C 1
ATOM 1719 O O . GLU A 1 214 ? 10.032 0.687 -8.570 1.00 92.81 214 GLU A O 1
ATOM 1724 N N . SER A 1 215 ? 7.891 0.635 -7.833 1.00 89.69 215 SER A N 1
ATOM 1725 C CA . SER A 1 215 ? 7.955 1.783 -6.936 1.00 89.69 215 SER A CA 1
ATOM 1726 C C . SER A 1 215 ? 7.269 1.448 -5.622 1.00 89.69 215 SER A C 1
ATOM 1728 O O . SER A 1 215 ? 6.157 0.922 -5.619 1.00 89.69 215 SER A O 1
ATOM 1730 N N . VAL A 1 216 ? 7.919 1.757 -4.504 1.00 86.00 216 VAL A N 1
ATOM 1731 C CA . VAL A 1 216 ? 7.275 1.732 -3.189 1.00 86.00 216 VAL A CA 1
ATOM 1732 C C . VAL A 1 216 ? 6.885 3.161 -2.845 1.00 86.00 216 VAL A C 1
ATOM 1734 O O . VAL A 1 216 ? 7.737 4.044 -2.766 1.00 86.00 216 VAL A O 1
ATOM 1737 N N . MET A 1 217 ? 5.593 3.374 -2.645 1.00 86.56 217 MET A N 1
ATOM 1738 C CA . MET A 1 217 ? 4.959 4.639 -2.306 1.00 86.56 217 MET A CA 1
ATOM 1739 C C . MET A 1 217 ? 4.607 4.641 -0.825 1.00 86.56 217 MET A C 1
ATOM 1741 O O . MET A 1 217 ? 3.932 3.732 -0.358 1.00 86.56 217 MET A O 1
ATOM 1745 N N . CYS A 1 218 ? 5.026 5.670 -0.101 1.00 82.88 218 CYS A N 1
ATOM 1746 C CA . CYS A 1 218 ? 4.720 5.881 1.309 1.00 82.88 218 CYS A CA 1
ATOM 1747 C C . CYS A 1 218 ? 3.665 6.978 1.467 1.00 82.88 218 CYS A C 1
ATOM 1749 O O . CYS A 1 218 ? 3.823 8.058 0.897 1.00 82.88 218 CYS A O 1
ATOM 1751 N N . ALA A 1 219 ? 2.625 6.735 2.256 1.00 83.31 219 ALA A N 1
ATOM 1752 C CA . ALA A 1 219 ? 1.666 7.752 2.659 1.00 83.31 219 ALA A CA 1
ATOM 1753 C C . ALA A 1 219 ? 2.306 8.724 3.661 1.00 83.31 219 ALA A C 1
ATOM 1755 O O . ALA A 1 219 ? 2.765 8.328 4.728 1.00 83.31 219 ALA A O 1
ATOM 1756 N N . VAL A 1 220 ? 2.311 10.012 3.336 1.00 80.12 220 VAL A N 1
ATOM 1757 C CA . VAL A 1 220 ? 2.781 11.082 4.218 1.00 80.12 220 VAL A CA 1
ATOM 1758 C C . VAL A 1 220 ? 1.561 11.714 4.884 1.00 80.12 220 VAL A C 1
ATOM 1760 O O . VAL A 1 220 ? 0.682 12.202 4.175 1.00 80.12 220 VAL A O 1
ATOM 1763 N N . PRO A 1 221 ? 1.473 11.726 6.220 1.00 76.75 221 PRO A N 1
ATOM 1764 C CA . PRO A 1 221 ? 0.340 12.295 6.928 1.00 76.75 221 PRO A CA 1
ATOM 1765 C C . PRO A 1 221 ? 0.416 13.824 6.884 1.00 76.75 221 PRO A C 1
ATOM 1767 O O . PRO A 1 221 ? 1.500 14.407 6.808 1.00 76.75 221 PRO A O 1
ATOM 1770 N N . LYS A 1 222 ? -0.738 14.487 6.944 1.00 79.88 222 LYS A N 1
ATOM 1771 C CA . LYS A 1 222 ? -0.816 15.955 6.967 1.00 79.88 222 LYS A CA 1
ATOM 1772 C C . LYS A 1 222 ? -0.215 16.552 8.237 1.00 79.88 222 LYS A C 1
ATOM 1774 O O . LYS A 1 222 ? 0.439 17.587 8.173 1.00 79.88 222 LYS A O 1
ATOM 1779 N N . GLU A 1 223 ? -0.401 15.870 9.364 1.00 69.56 223 GLU A N 1
ATOM 1780 C CA . GLU A 1 223 ? 0.129 16.236 10.679 1.00 69.56 223 GLU A CA 1
ATOM 1781 C C . GLU A 1 223 ? 0.552 14.971 11.443 1.00 69.56 223 GLU A C 1
ATOM 1783 O O . GLU A 1 223 ? 0.143 13.865 11.095 1.00 69.56 223 GLU A O 1
ATOM 1788 N N . ILE A 1 224 ? 1.367 15.125 12.493 1.00 60.56 224 ILE A N 1
ATOM 1789 C CA . ILE A 1 224 ? 2.003 14.020 13.246 1.00 60.56 224 ILE A CA 1
ATOM 1790 C C . ILE A 1 224 ? 1.003 13.056 13.909 1.00 60.56 224 ILE A C 1
ATOM 1792 O O . ILE A 1 224 ? 1.389 11.925 14.207 1.00 60.56 224 ILE A O 1
ATOM 1796 N N . ASP A 1 225 ? -0.250 13.474 14.086 1.00 60.78 225 ASP A N 1
ATOM 1797 C CA . ASP A 1 225 ? -1.327 12.680 14.691 1.00 60.78 225 ASP A CA 1
ATOM 1798 C C . ASP A 1 225 ? -2.600 12.666 13.821 1.00 60.78 225 ASP A C 1
ATOM 1800 O O . ASP A 1 225 ? -3.696 12.381 14.300 1.00 60.78 225 ASP A O 1
ATOM 1804 N N . SER A 1 226 ? -2.470 12.998 12.530 1.00 68.31 226 SER A N 1
ATOM 1805 C CA . SER A 1 226 ? -3.598 13.003 11.599 1.00 68.31 226 SER A CA 1
ATOM 1806 C C . SER A 1 226 ? -3.685 11.705 10.802 1.00 68.31 226 SER A C 1
ATOM 1808 O O . SER A 1 226 ? -2.691 11.207 10.272 1.00 68.31 226 SER A O 1
ATOM 1810 N N . GLN A 1 227 ? -4.914 11.208 10.655 1.00 72.00 227 GLN A N 1
ATOM 1811 C CA . GLN A 1 227 ? -5.244 10.111 9.743 1.00 72.00 227 GLN A CA 1
ATOM 1812 C C . GLN A 1 227 ? -5.415 10.591 8.285 1.00 72.00 227 GLN A C 1
ATOM 1814 O O . GLN A 1 227 ? -5.569 9.767 7.384 1.00 72.00 227 GLN A O 1
ATOM 1819 N N . GLU A 1 228 ? -5.381 11.908 8.034 1.00 79.06 228 GLU A N 1
ATOM 1820 C CA . GLU A 1 228 ? -5.404 12.482 6.685 1.00 79.06 228 GLU A CA 1
ATOM 1821 C C . GLU A 1 228 ? -4.032 12.364 6.013 1.00 79.06 228 GLU A C 1
ATOM 1823 O O . GLU A 1 228 ? -2.998 12.725 6.584 1.00 79.06 228 GLU A O 1
ATOM 1828 N N . ILE A 1 229 ? -4.033 11.925 4.756 1.00 84.44 229 ILE A N 1
ATOM 1829 C CA . ILE A 1 229 ? -2.823 11.779 3.947 1.00 84.44 229 ILE A CA 1
ATOM 1830 C C . ILE A 1 229 ? -2.617 13.057 3.130 1.00 84.44 229 ILE A C 1
ATOM 1832 O O . ILE A 1 229 ? -3.477 13.463 2.353 1.00 84.44 229 ILE A O 1
ATOM 1836 N N . LEU A 1 230 ? -1.455 13.686 3.291 1.00 85.50 230 LEU A N 1
ATOM 1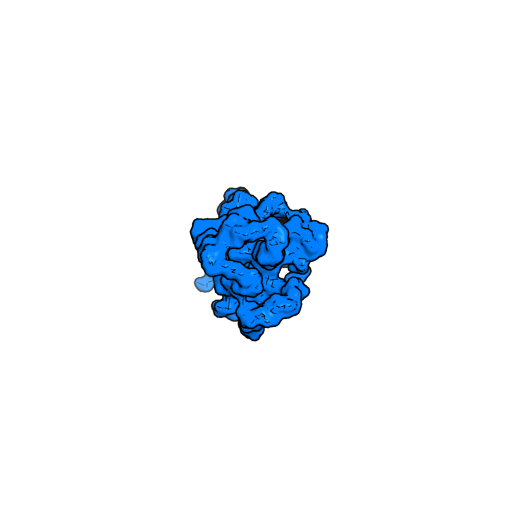837 C CA . LEU A 1 230 ? -1.026 14.838 2.502 1.00 85.50 230 LEU A CA 1
ATOM 1838 C C . LEU A 1 230 ? -0.678 14.429 1.068 1.00 85.50 230 LEU A C 1
ATOM 1840 O O . LEU A 1 230 ? -1.138 15.047 0.107 1.00 85.50 230 LEU A O 1
ATOM 1844 N N . GLU A 1 231 ? 0.155 13.397 0.936 1.00 89.38 231 GLU A N 1
ATOM 1845 C CA . GLU A 1 231 ? 0.642 12.882 -0.343 1.00 89.38 231 GLU A CA 1
ATOM 1846 C C . GLU A 1 231 ? 1.133 11.438 -0.215 1.00 89.38 231 GLU A C 1
ATOM 1848 O O . GLU A 1 231 ? 1.494 10.989 0.871 1.00 89.38 231 GLU A O 1
ATOM 1853 N N . TYR A 1 232 ? 1.214 10.729 -1.340 1.00 89.25 232 TYR A N 1
ATOM 1854 C CA . TYR A 1 232 ? 1.983 9.489 -1.436 1.00 89.25 232 TYR A CA 1
ATOM 1855 C C . TYR A 1 232 ? 3.338 9.784 -2.074 1.00 89.25 232 TYR A C 1
ATOM 1857 O O . TYR A 1 232 ? 3.416 10.221 -3.219 1.00 89.25 232 TYR A O 1
ATOM 1865 N N . ARG A 1 233 ? 4.434 9.529 -1.368 1.00 84.62 233 ARG A N 1
ATOM 1866 C CA . ARG A 1 233 ? 5.784 9.819 -1.851 1.00 84.62 233 ARG A CA 1
ATOM 1867 C C . ARG A 1 233 ? 6.503 8.534 -2.266 1.00 84.62 233 ARG A C 1
ATOM 1869 O O . ARG A 1 233 ? 6.531 7.600 -1.467 1.00 84.62 233 ARG A O 1
ATOM 1876 N N . PRO A 1 234 ? 7.127 8.470 -3.455 1.00 84.31 234 PRO A N 1
ATOM 1877 C CA . PRO A 1 234 ? 7.981 7.344 -3.807 1.00 84.31 234 PRO A CA 1
ATOM 1878 C C . PRO A 1 234 ? 9.203 7.340 -2.895 1.00 84.31 234 PRO A C 1
ATOM 1880 O O . PRO A 1 234 ? 9.905 8.347 -2.770 1.00 84.31 234 PRO A O 1
ATOM 1883 N N . VAL A 1 235 ? 9.450 6.205 -2.258 1.00 75.56 235 VAL A N 1
ATOM 1884 C CA . VAL A 1 235 ? 10.586 6.011 -1.360 1.00 75.56 235 VAL A CA 1
ATOM 1885 C C . VAL A 1 235 ? 11.610 5.053 -1.964 1.00 75.56 235 VAL A C 1
ATOM 1887 O O . VAL A 1 235 ? 12.810 5.275 -1.831 1.00 75.56 235 VAL A O 1
ATOM 1890 N N . GLU A 1 236 ? 11.158 4.074 -2.748 1.00 78.44 236 GLU A N 1
ATOM 1891 C CA . GLU A 1 236 ? 12.027 3.142 -3.462 1.00 78.44 236 GLU A CA 1
ATOM 1892 C C . GLU A 1 236 ? 11.635 3.029 -4.926 1.00 78.44 236 GLU A C 1
ATOM 1894 O O . GLU A 1 236 ? 10.449 3.036 -5.242 1.00 78.44 236 GLU A O 1
ATOM 1899 N N . ARG A 1 237 ? 12.624 2.850 -5.809 1.00 84.62 237 ARG A N 1
ATOM 1900 C CA . ARG A 1 237 ? 12.394 2.439 -7.196 1.00 84.62 237 ARG A CA 1
ATOM 1901 C C . ARG A 1 237 ? 13.401 1.388 -7.629 1.00 84.62 237 ARG A C 1
ATOM 1903 O O . ARG A 1 237 ? 14.597 1.522 -7.366 1.00 84.62 237 ARG A O 1
ATOM 1910 N N . LYS A 1 238 ? 12.933 0.384 -8.364 1.00 87.56 238 LYS A N 1
ATOM 1911 C CA . LYS A 1 238 ? 13.760 -0.685 -8.936 1.00 87.56 238 LYS A CA 1
ATOM 1912 C C . LYS A 1 238 ? 13.344 -0.939 -10.378 1.00 87.56 238 LYS A C 1
ATOM 1914 O O . LYS A 1 238 ? 12.162 -0.927 -10.685 1.00 87.56 238 LYS A O 1
ATOM 1919 N N . ILE A 1 239 ? 14.312 -1.171 -11.265 1.00 90.44 239 ILE A N 1
ATOM 1920 C CA . ILE A 1 239 ? 14.052 -1.585 -12.652 1.00 90.44 239 ILE A CA 1
ATOM 1921 C C . ILE A 1 239 ? 15.042 -2.679 -13.029 1.00 90.44 239 ILE A C 1
ATOM 1923 O O . ILE A 1 239 ? 16.259 -2.466 -12.987 1.00 90.44 239 ILE A O 1
ATOM 1927 N N . TRP A 1 240 ? 14.533 -3.831 -13.448 1.00 89.12 240 TRP A N 1
ATOM 1928 C CA . TRP A 1 240 ? 15.353 -4.967 -13.852 1.00 89.12 240 TRP A CA 1
ATOM 1929 C C . TRP A 1 240 ? 14.751 -5.685 -15.056 1.00 89.12 240 TRP A C 1
ATOM 1931 O O . TRP A 1 240 ? 13.604 -5.469 -15.440 1.00 89.12 240 TRP A O 1
ATOM 1941 N N . ARG A 1 241 ? 15.579 -6.499 -15.707 1.00 87.75 241 ARG A N 1
ATOM 1942 C CA . ARG A 1 241 ? 15.185 -7.298 -16.865 1.00 87.75 241 ARG A CA 1
ATOM 1943 C C . ARG A 1 241 ? 14.906 -8.722 -16.407 1.00 87.75 241 ARG A C 1
ATOM 1945 O O . ARG A 1 241 ? 15.637 -9.221 -15.555 1.00 87.75 241 ARG A O 1
ATOM 1952 N N . VAL A 1 242 ? 13.913 -9.371 -17.002 1.00 82.94 242 VAL A N 1
ATOM 1953 C CA . VAL A 1 242 ? 13.717 -10.814 -16.854 1.00 82.94 242 VAL A CA 1
ATOM 1954 C C . VAL A 1 242 ? 14.855 -11.520 -17.578 1.00 82.94 242 VAL A C 1
ATOM 1956 O O . VAL A 1 242 ? 15.033 -11.358 -18.787 1.00 82.94 242 VAL A O 1
ATOM 1959 N N . THR A 1 243 ? 15.672 -12.250 -16.832 1.00 74.38 243 THR A N 1
ATOM 1960 C CA . THR A 1 243 ? 16.544 -13.274 -17.400 1.00 74.38 243 THR A CA 1
ATOM 1961 C C . THR A 1 243 ? 15.712 -14.539 -17.513 1.00 74.38 243 THR A C 1
ATOM 1963 O O . THR A 1 243 ? 15.278 -15.062 -16.493 1.00 74.38 243 THR A O 1
ATOM 1966 N N . GLU A 1 244 ? 15.430 -14.974 -18.741 1.00 55.09 244 GLU A N 1
ATOM 1967 C CA . GLU A 1 244 ? 14.944 -16.335 -18.983 1.00 55.09 244 GLU A CA 1
ATOM 1968 C C . GLU A 1 244 ? 16.024 -17.299 -18.462 1.00 55.09 244 GLU A C 1
ATOM 1970 O O . GLU A 1 244 ? 17.190 -17.164 -18.849 1.00 55.09 244 GLU A O 1
ATOM 1975 N N . GLU A 1 245 ? 15.654 -18.168 -17.516 1.00 38.88 245 GLU A N 1
ATOM 1976 C CA . GLU A 1 245 ? 16.471 -19.309 -17.069 1.00 38.88 245 GLU A CA 1
ATOM 1977 C C . GLU A 1 245 ? 16.453 -20.436 -18.108 1.00 38.88 245 GLU A C 1
ATOM 1979 O O . GLU A 1 245 ? 15.374 -20.683 -18.698 1.00 38.88 245 GLU A O 1
#

Sequence (245 aa):
MLFLISILISSLCFISFSVRKFNVSCKKQSSAKASLLEVLCRIEKDMQVLKEDLCDYEGSRGTEYIKDRWKEYSLELSDVSSGINVDRLDEKYCREMPLEKLLKEPVCAASYGWYNSRLCGKENLKFGFPFVNALPVLNANYAHKDLVQAVLDAYKEGPEEKRRFLSLLKDSRADRKSSLEALNAKENSGVLDFLGFKTAFWKVTIHKDGYFAESVMCAVPKEIDSQEILEYRPVERKIWRVTEE

Radius of gyration: 24.63 Å; chains: 1; bounding box: 74×36×76 Å

Secondary structure (DSSP, 8-state):
-HHHHHHHHHHHHHHHHHHHHHHHHHHHHHHHHHHHHHHHHHHHHHGGGGGT-SS--TTSHHHHHHHHHTGGGT-EEEE---S-BTTSS-HHHHTSHHHHHHHT-TTSB-TTSBB-TT-TT-----------SSS-SEETTTS-HHHHHHHHHHTT--HHHHHHHHHHHHHS---HHHHHHHHT--TT-HHHHHEE-S-SEEEEEEEETTEEEEEEEEEEESSTT-SSEEEEEEEEEEEEE----